Protein AF-A0A317HBV6-F1 (afdb_monomer_lite)

Sequence (333 aa):
MWLPALGVSKSTSQGMARIDGRYKRANIETISKDGQPVAQRAFPLPTRFSINLNKAQIPAAYLGSEYGVWIEDMRNYMEQCIVGLRFDPAPITLDITFGFRQLDPGILAQCGPGDGTWNPLSYLGDLRLDASNAVATVRHATMVFNTDYFQVNPTTPSLINWKNIFFRTAVHECMHAVGVGAVWNGPFRIITAFPFVILLSSTFAYNVIGTGNPTNPHFTAPNALSAWRETMQGQAGATGIPIENYGMSATTIMTQAGGTALAHWRAVPGGGSLTGIRDHQGRDLAAEVMCTWSSSFAPNAWVGKFTIASLRDIGYDVSYMPLEVGLWDYQTV

Radius of gyration: 21.25 Å; chains: 1; bounding box: 48×55×72 Å

Structure (mmCIF, N/CA/C/O backbone):
data_AF-A0A317HBV6-F1
#
_entry.id   AF-A0A317HBV6-F1
#
loop_
_atom_site.group_PDB
_atom_site.id
_atom_site.type_symbol
_atom_site.label_atom_id
_atom_site.label_alt_id
_atom_site.label_comp_id
_atom_site.label_asym_id
_atom_site.label_entity_id
_atom_site.label_seq_id
_atom_site.pdbx_PDB_ins_code
_atom_site.Cartn_x
_atom_site.Cartn_y
_atom_site.Cartn_z
_atom_site.occupancy
_atom_site.B_iso_or_equiv
_atom_site.auth_seq_id
_atom_site.auth_comp_id
_atom_site.auth_asym_id
_atom_site.auth_atom_id
_atom_site.pdbx_PDB_model_num
ATOM 1 N N . MET A 1 1 ? -21.061 8.513 49.817 1.00 43.38 1 MET A N 1
ATOM 2 C CA . MET A 1 1 ? -21.901 8.130 48.664 1.00 43.38 1 MET A CA 1
ATOM 3 C C . MET A 1 1 ? -21.667 9.177 47.581 1.00 43.38 1 MET A C 1
ATOM 5 O O . MET A 1 1 ? -22.117 10.301 47.744 1.00 43.38 1 MET A O 1
ATOM 9 N N . TRP A 1 2 ? -20.834 8.885 46.578 1.00 44.50 2 TRP A N 1
ATOM 10 C CA . TRP A 1 2 ? -20.585 9.807 45.461 1.00 44.50 2 TRP A CA 1
ATOM 11 C C . TRP A 1 2 ? -21.727 9.644 44.456 1.00 44.50 2 TRP A C 1
ATOM 13 O O . TRP A 1 2 ? -21.853 8.587 43.841 1.00 44.50 2 TRP A O 1
ATOM 23 N N . LEU A 1 3 ? -22.587 10.654 44.336 1.00 44.72 3 LEU A N 1
ATOM 24 C CA . LEU A 1 3 ? -23.567 10.720 43.254 1.00 44.72 3 LEU A CA 1
ATOM 25 C C . LEU A 1 3 ? -22.798 10.987 41.949 1.00 44.72 3 LEU A C 1
ATOM 27 O O . LEU A 1 3 ? -22.032 11.954 41.909 1.00 44.72 3 LEU A O 1
ATOM 31 N N . PRO A 1 4 ? -22.945 10.166 40.894 1.00 52.94 4 PRO A N 1
ATOM 32 C CA . PRO A 1 4 ? -22.400 10.517 39.591 1.00 52.94 4 PRO A CA 1
ATOM 33 C C . PRO A 1 4 ? -23.024 11.847 39.160 1.00 52.94 4 PRO A C 1
ATOM 35 O O . PRO A 1 4 ? -24.237 12.031 39.275 1.00 52.94 4 PRO A O 1
ATOM 38 N N . ALA A 1 5 ? -22.190 12.790 38.718 1.00 58.88 5 ALA A N 1
ATOM 39 C CA . ALA A 1 5 ? -22.658 14.067 38.199 1.00 58.88 5 ALA A CA 1
ATOM 40 C C . ALA A 1 5 ? -23.655 13.792 37.063 1.00 58.88 5 ALA A C 1
ATOM 42 O O . ALA A 1 5 ? -23.278 13.239 36.026 1.00 58.88 5 ALA A O 1
ATOM 43 N N . LEU A 1 6 ? -24.929 14.115 37.302 1.00 71.06 6 LEU A N 1
ATOM 44 C CA . LEU A 1 6 ? -26.008 13.961 36.331 1.00 71.06 6 LEU A CA 1
ATOM 45 C C . LEU A 1 6 ? -25.573 14.585 34.998 1.00 71.06 6 LEU A C 1
ATOM 47 O O . LEU A 1 6 ? -25.077 15.710 34.969 1.00 71.06 6 LEU A O 1
ATOM 51 N N . GLY A 1 7 ? -25.725 13.825 33.914 1.00 79.62 7 GLY A N 1
ATOM 52 C CA . GLY A 1 7 ? -25.522 14.314 32.551 1.00 79.62 7 GLY A CA 1
ATOM 53 C C . GLY A 1 7 ? -24.158 14.036 31.917 1.00 79.62 7 GLY A C 1
ATOM 54 O O . GLY A 1 7 ? -24.035 14.272 30.721 1.00 79.62 7 GLY A O 1
ATOM 55 N N . VAL A 1 8 ? -23.148 13.508 32.626 1.00 87.19 8 VAL A N 1
ATOM 56 C CA . VAL A 1 8 ? -21.866 13.134 31.988 1.00 87.19 8 VAL A CA 1
ATOM 57 C C . VAL A 1 8 ? -21.868 11.667 31.555 1.00 87.19 8 VAL A C 1
ATOM 59 O O . VAL A 1 8 ? -22.013 10.772 32.386 1.00 87.19 8 VAL A O 1
ATOM 62 N N . SER A 1 9 ? -21.640 11.408 30.267 1.00 90.75 9 SER A N 1
ATOM 63 C CA . SER A 1 9 ? -21.477 10.060 29.709 1.00 90.75 9 SER A CA 1
ATOM 64 C C . SER A 1 9 ? -20.152 9.917 28.963 1.00 90.75 9 SER A C 1
ATOM 66 O O . SER A 1 9 ? -19.571 10.895 28.492 1.00 90.75 9 SER A O 1
ATOM 68 N N . LYS A 1 10 ? -19.673 8.677 28.838 1.00 92.25 10 LYS A N 1
ATOM 69 C CA . LYS A 1 10 ? -18.508 8.327 28.021 1.00 92.25 10 LYS A CA 1
ATOM 70 C C . LYS A 1 10 ? -18.894 7.258 27.013 1.00 92.25 10 LYS A C 1
ATOM 72 O O . LYS A 1 10 ? -19.569 6.298 27.375 1.00 92.25 10 LYS A O 1
ATOM 77 N N . SER A 1 11 ? -18.432 7.410 25.781 1.00 94.62 11 SER A N 1
ATOM 78 C CA . SER A 1 11 ? -18.514 6.384 24.744 1.00 94.62 11 SER A CA 1
ATOM 79 C C . SER A 1 11 ? -17.148 6.187 24.104 1.00 94.62 11 SER A C 1
ATOM 81 O O . SER A 1 11 ? -16.419 7.160 23.906 1.00 94.62 11 SER A O 1
ATOM 83 N N . THR A 1 12 ? -16.831 4.950 23.735 1.00 94.56 12 THR A N 1
ATOM 84 C CA . THR A 1 12 ? -15.583 4.610 23.048 1.00 94.56 12 THR A CA 1
ATOM 85 C C . THR A 1 12 ? -15.907 3.976 21.704 1.00 94.56 12 THR A C 1
ATOM 87 O O . THR A 1 12 ? -16.704 3.042 21.638 1.00 94.56 12 THR A O 1
ATOM 90 N N . SER A 1 13 ? -15.281 4.472 20.643 1.00 95.25 13 SER A N 1
ATOM 91 C CA . SER A 1 13 ? -15.299 3.867 19.309 1.00 95.25 13 SER A CA 1
ATOM 92 C C . SER A 1 13 ? -13.872 3.641 18.815 1.00 95.25 13 SER A C 1
ATOM 94 O O . SER A 1 13 ? -12.924 4.204 19.359 1.00 95.25 13 SER A O 1
ATOM 96 N N . GLN A 1 14 ? -13.700 2.801 17.798 1.00 95.00 14 GLN A N 1
ATOM 97 C CA . GLN A 1 14 ? -12.438 2.712 17.066 1.00 95.00 14 GLN A CA 1
ATOM 98 C C . GLN A 1 14 ? -12.539 3.522 15.776 1.00 95.00 14 GLN A C 1
ATOM 100 O O . GLN A 1 14 ? -13.611 3.587 15.179 1.00 95.00 14 GLN A O 1
ATOM 105 N N . GLY A 1 15 ? -11.431 4.124 15.360 1.00 94.44 15 GLY A N 1
ATOM 106 C CA . GLY A 1 15 ? -11.334 4.855 14.100 1.00 94.44 15 GLY A CA 1
ATOM 107 C C . GLY A 1 15 ? -9.937 5.422 13.885 1.00 94.44 15 GLY A C 1
ATOM 108 O O . GLY A 1 15 ? -8.989 5.071 14.596 1.00 94.44 15 GLY A O 1
ATOM 109 N N . MET A 1 16 ? -9.812 6.320 12.915 1.00 96.00 16 MET A N 1
ATOM 110 C CA . MET A 1 16 ? -8.573 7.050 12.649 1.00 96.00 16 MET A CA 1
ATOM 111 C C . MET A 1 16 ? -8.537 8.389 13.397 1.00 96.00 16 MET A C 1
ATOM 113 O O . MET A 1 16 ? -9.503 9.148 13.384 1.00 96.00 16 MET A O 1
ATOM 117 N N . ALA A 1 17 ? -7.403 8.716 14.019 1.00 94.25 17 ALA A N 1
ATOM 118 C CA . ALA A 1 17 ? -7.187 10.002 14.684 1.00 94.25 17 ALA A CA 1
ATOM 119 C C . ALA A 1 17 ? -5.782 10.548 14.404 1.00 94.25 17 ALA A C 1
ATOM 121 O O . ALA A 1 17 ? -4.832 9.778 14.255 1.00 94.25 17 ALA A O 1
ATOM 122 N N . ARG A 1 18 ? -5.629 11.880 14.361 1.00 93.75 18 ARG A N 1
ATOM 123 C CA . ARG A 1 18 ? -4.306 12.519 14.284 1.00 93.75 18 ARG A CA 1
ATOM 124 C C . ARG A 1 18 ? -3.641 12.500 15.658 1.00 93.75 18 ARG A C 1
ATOM 126 O O . ARG A 1 18 ? -4.126 13.136 16.589 1.00 93.75 18 ARG A O 1
ATOM 133 N N . ILE A 1 19 ? -2.525 11.789 15.768 1.00 92.38 19 ILE A N 1
ATOM 134 C CA . ILE A 1 19 ? -1.721 11.659 16.985 1.00 92.38 19 ILE A CA 1
ATOM 135 C C . ILE A 1 19 ? -0.266 11.912 16.585 1.00 92.38 19 ILE A C 1
ATOM 137 O O . ILE A 1 19 ? 0.259 11.246 15.692 1.00 92.38 19 ILE A O 1
ATOM 141 N N . ASP A 1 20 ? 0.368 12.903 17.213 1.00 91.44 20 ASP A N 1
ATOM 142 C CA . ASP A 1 20 ? 1.720 13.374 16.869 1.00 91.44 20 ASP A CA 1
ATOM 143 C C . ASP A 1 20 ? 1.857 13.789 15.391 1.00 91.44 20 ASP A C 1
ATOM 145 O O . ASP A 1 20 ? 2.834 13.471 14.716 1.00 91.44 20 ASP A O 1
ATOM 149 N N . GLY A 1 21 ? 0.828 14.456 14.856 1.00 90.31 21 GLY A N 1
ATOM 150 C CA . GLY A 1 21 ? 0.807 14.954 13.477 1.00 90.31 21 GLY A CA 1
ATOM 151 C C . GLY A 1 21 ? 0.480 13.915 12.398 1.00 90.31 21 GLY A C 1
ATOM 152 O O . GLY A 1 21 ? 0.301 14.305 11.251 1.00 90.31 21 GLY A O 1
ATOM 153 N N . ARG A 1 22 ? 0.330 12.626 12.738 1.00 93.12 22 ARG A N 1
ATOM 154 C CA . ARG A 1 22 ? 0.015 11.551 11.776 1.00 93.12 22 ARG A CA 1
ATOM 155 C C . ARG A 1 22 ? -1.287 10.838 12.106 1.00 93.12 22 ARG A C 1
ATOM 157 O O . ARG A 1 22 ? -1.655 10.722 13.272 1.00 93.12 22 ARG A O 1
ATOM 164 N N . TYR A 1 23 ? -1.974 10.327 11.087 1.00 94.88 23 TYR A N 1
ATOM 165 C CA . TYR A 1 23 ? -3.144 9.474 11.291 1.00 94.88 23 TYR A CA 1
ATOM 166 C C . TYR A 1 23 ? -2.727 8.108 11.831 1.00 94.88 23 TYR A C 1
ATOM 168 O O . TYR A 1 23 ? -1.947 7.391 11.201 1.00 94.88 23 TYR A O 1
ATOM 176 N N . LYS A 1 24 ? -3.279 7.741 12.987 1.00 95.94 24 LYS A N 1
ATOM 177 C CA . LYS A 1 24 ? -3.090 6.445 13.638 1.00 95.94 24 LYS A CA 1
ATOM 178 C C . LYS A 1 24 ? -4.448 5.820 13.939 1.00 95.94 24 LYS A C 1
ATOM 180 O O . LYS A 1 24 ? -5.407 6.532 14.244 1.00 95.94 24 LYS A O 1
ATOM 185 N N . ARG A 1 25 ? -4.521 4.490 13.876 1.00 96.38 25 ARG A N 1
ATOM 186 C CA . ARG A 1 25 ? -5.657 3.735 14.412 1.00 96.38 25 ARG A CA 1
ATOM 187 C C . ARG A 1 25 ? -5.744 4.017 15.904 1.00 96.38 25 ARG A C 1
ATOM 189 O O . ARG A 1 25 ? -4.722 3.972 16.588 1.00 96.38 25 ARG A O 1
ATOM 196 N N . ALA A 1 26 ? -6.933 4.306 16.412 1.00 96.62 26 ALA A N 1
ATOM 197 C CA . ALA A 1 26 ? -7.103 4.716 17.796 1.00 96.62 26 ALA A CA 1
ATOM 198 C C . ALA A 1 26 ? -8.438 4.267 18.395 1.00 96.62 26 ALA A C 1
ATOM 200 O O . ALA A 1 26 ? -9.443 4.142 17.697 1.00 96.62 26 ALA A O 1
ATOM 201 N N . ASN A 1 27 ? -8.444 4.085 19.717 1.00 96.62 27 ASN A N 1
ATOM 202 C CA . ASN A 1 27 ? -9.664 4.173 20.510 1.00 96.62 27 ASN A CA 1
ATOM 203 C C . ASN A 1 27 ? -9.972 5.658 20.733 1.00 96.62 27 ASN A C 1
ATOM 205 O O . ASN A 1 27 ? -9.151 6.381 21.301 1.00 96.62 27 ASN A O 1
ATOM 209 N N . ILE A 1 28 ? -11.142 6.102 20.284 1.00 95.56 28 ILE A N 1
ATOM 210 C CA . ILE A 1 28 ? -11.640 7.469 20.413 1.00 95.56 28 ILE A CA 1
ATOM 211 C C . ILE A 1 28 ? -12.652 7.487 21.556 1.00 95.56 28 ILE A C 1
ATOM 213 O O . ILE A 1 28 ? -13.767 6.979 21.437 1.00 95.56 28 ILE A O 1
ATOM 217 N N . GLU A 1 29 ? -12.259 8.074 22.681 1.00 96.19 29 GLU A N 1
ATOM 218 C CA . GLU A 1 29 ? -13.151 8.333 23.804 1.00 96.19 29 GLU A CA 1
ATOM 219 C C . GLU A 1 29 ? -13.831 9.685 23.610 1.00 96.19 29 GLU A C 1
ATOM 221 O O . GLU A 1 29 ? -13.169 10.724 23.596 1.00 96.19 29 GLU A O 1
ATOM 226 N N . THR A 1 30 ? -15.157 9.678 23.503 1.00 95.00 30 THR A N 1
ATOM 227 C CA . THR A 1 30 ? -15.977 10.891 23.517 1.00 95.00 30 THR A CA 1
ATOM 228 C C . THR A 1 30 ? -16.614 11.043 24.891 1.00 95.00 30 THR A C 1
ATOM 230 O O . THR A 1 30 ? -17.325 10.157 25.367 1.00 95.00 30 THR A O 1
ATOM 233 N N . ILE A 1 31 ? -16.335 12.171 25.540 1.00 93.69 31 ILE A N 1
ATOM 234 C CA . ILE A 1 31 ? -16.981 12.580 26.784 1.00 93.69 31 ILE A CA 1
ATOM 235 C C . ILE A 1 31 ? -18.098 13.535 26.400 1.00 93.69 31 ILE A C 1
ATOM 237 O O . ILE A 1 31 ? -17.835 14.572 25.788 1.00 93.69 31 ILE A O 1
ATOM 241 N N . SER A 1 32 ? -19.321 13.201 26.792 1.00 94.62 32 SER A N 1
ATOM 242 C CA . SER A 1 32 ? -20.493 14.029 26.541 1.00 94.62 32 SER A CA 1
ATOM 243 C C . SER A 1 32 ? -21.060 14.576 27.841 1.00 94.62 32 SER A C 1
ATOM 245 O O . SER A 1 32 ? -21.022 13.904 28.872 1.00 94.62 32 SER A O 1
ATOM 247 N N . LYS A 1 33 ? -21.600 15.791 27.783 1.00 93.81 33 LYS A N 1
ATOM 248 C CA . LYS A 1 33 ? -22.405 16.397 28.839 1.00 93.81 33 LYS A CA 1
ATOM 249 C C . LYS A 1 33 ? -23.773 16.737 28.258 1.00 93.81 33 LYS A C 1
ATOM 251 O O . LYS A 1 33 ? -23.845 17.387 27.221 1.00 93.81 33 LYS A O 1
ATOM 256 N N . ASP A 1 34 ? -24.836 16.254 28.891 1.00 92.00 34 ASP A N 1
ATOM 257 C CA . ASP A 1 34 ? -26.224 16.458 28.458 1.00 92.00 34 ASP A CA 1
ATOM 258 C C . ASP A 1 34 ? -26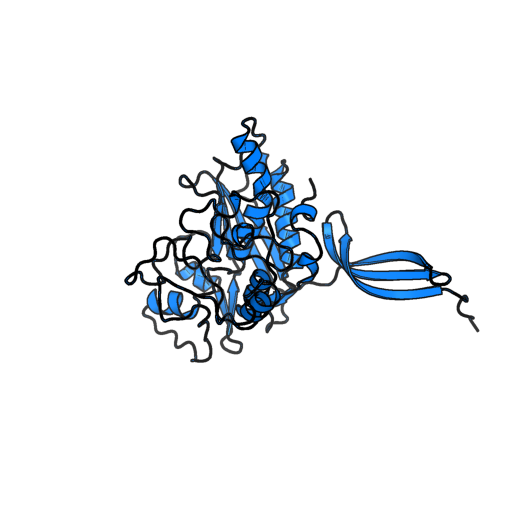.449 16.014 26.994 1.00 92.00 34 ASP A C 1
ATOM 260 O O . ASP A 1 34 ? -27.139 16.659 26.208 1.00 92.00 34 ASP A O 1
ATOM 264 N N . GLY A 1 35 ? -25.800 14.907 26.607 1.00 87.50 35 GLY A N 1
ATOM 265 C CA . GLY A 1 35 ? -25.854 14.337 25.256 1.00 87.50 35 GLY A CA 1
ATOM 266 C C . GLY A 1 35 ? -24.955 15.019 24.217 1.00 87.50 35 GLY A C 1
ATOM 267 O O . GLY A 1 35 ? -24.819 14.494 23.116 1.00 87.50 35 GLY A O 1
ATOM 268 N N . GLN A 1 36 ? -24.301 16.136 24.552 1.00 89.12 36 GLN A N 1
ATOM 269 C CA . GLN A 1 36 ? -23.415 16.865 23.640 1.00 89.12 36 GLN A CA 1
ATOM 270 C C . GLN A 1 36 ? -21.942 16.525 23.889 1.00 89.12 36 GLN A C 1
ATOM 272 O O . GLN A 1 36 ? -21.522 16.522 25.049 1.00 89.12 36 GLN A O 1
ATOM 277 N N . PRO A 1 37 ? -21.132 16.261 22.847 1.00 88.50 37 PRO A N 1
ATOM 278 C CA . PRO A 1 37 ? -19.709 15.987 23.012 1.00 88.50 37 PRO A CA 1
ATOM 279 C C . PRO A 1 37 ? -18.984 17.238 23.529 1.00 88.50 37 PRO A C 1
ATOM 281 O O . PRO A 1 37 ? -19.031 18.296 22.909 1.00 88.50 37 PRO A O 1
ATOM 284 N N . VAL A 1 38 ? -18.303 17.114 24.670 1.00 93.88 38 VAL A N 1
ATOM 285 C CA . VAL A 1 38 ? -17.555 18.212 25.314 1.00 93.88 38 VAL A CA 1
ATOM 286 C C . VAL A 1 38 ? -16.044 17.997 25.312 1.00 93.88 38 VAL A C 1
ATOM 288 O O . VAL A 1 38 ? -15.290 18.952 25.473 1.00 93.88 38 VAL A O 1
ATOM 291 N N . ALA A 1 39 ? -15.582 16.759 25.134 1.00 92.19 39 ALA A N 1
ATOM 292 C CA . ALA A 1 39 ? -14.168 16.454 24.955 1.00 92.19 39 ALA A CA 1
ATOM 293 C C . ALA A 1 39 ? -13.986 15.150 24.174 1.00 92.19 39 ALA A C 1
ATOM 295 O O . ALA A 1 39 ? -14.797 14.230 24.290 1.00 92.19 39 ALA A O 1
ATOM 296 N N . GLN A 1 40 ? -12.882 15.054 23.436 1.00 92.50 40 GLN A N 1
ATOM 297 C CA . GLN A 1 40 ? -12.441 13.822 22.791 1.00 92.50 40 GLN A CA 1
ATOM 298 C C . GLN A 1 40 ? -10.983 13.530 23.126 1.00 92.50 40 GLN A C 1
ATOM 300 O O . GLN A 1 40 ? -10.162 14.441 23.242 1.00 92.50 40 GLN A O 1
ATOM 305 N N . ARG A 1 41 ? -10.667 12.248 23.307 1.00 94.56 41 ARG A N 1
ATOM 306 C CA . ARG A 1 41 ? -9.303 11.749 23.500 1.00 94.56 41 ARG A CA 1
ATOM 307 C C . ARG A 1 41 ? -9.089 10.561 22.582 1.00 94.56 41 ARG A C 1
ATOM 309 O O . ARG A 1 41 ? -9.980 9.729 22.446 1.00 94.56 41 ARG A O 1
ATOM 316 N N . ALA A 1 42 ? -7.915 10.485 21.971 1.00 95.62 42 ALA A N 1
ATOM 317 C CA . ALA A 1 42 ? -7.545 9.382 21.102 1.00 95.62 42 ALA A CA 1
ATOM 318 C C . ALA A 1 42 ? -6.323 8.664 21.674 1.00 95.62 42 ALA A C 1
ATOM 320 O O . ALA A 1 42 ? -5.322 9.298 22.005 1.00 95.62 42 ALA A O 1
ATOM 321 N N . PHE A 1 43 ? -6.415 7.342 21.773 1.00 95.19 43 PHE A N 1
ATOM 322 C CA . PHE A 1 43 ? -5.332 6.481 22.238 1.00 95.19 43 PHE A CA 1
ATOM 323 C C . PHE A 1 43 ? -4.940 5.533 21.109 1.00 95.19 43 PHE A C 1
ATOM 325 O O . PHE A 1 43 ? -5.827 4.826 20.623 1.00 95.19 43 PHE A O 1
ATOM 332 N N . PRO A 1 44 ? -3.661 5.489 20.685 1.00 95.19 44 PRO A N 1
ATOM 333 C CA . PRO A 1 44 ? -3.239 4.605 19.608 1.00 95.19 44 PRO A CA 1
ATOM 334 C C . PRO A 1 44 ? -3.616 3.150 19.892 1.00 95.19 44 PRO A C 1
ATOM 336 O O . PRO A 1 44 ? -3.401 2.641 20.994 1.00 95.19 44 PRO A O 1
ATOM 339 N N . LEU A 1 45 ? -4.167 2.475 18.886 1.00 95.19 45 LEU A N 1
ATOM 340 C CA . LEU A 1 45 ? -4.359 1.034 18.924 1.00 95.19 45 LEU A CA 1
ATOM 341 C C . LEU A 1 45 ? -3.001 0.346 18.748 1.00 95.19 45 LEU A C 1
ATOM 343 O O . LEU A 1 45 ? -2.195 0.786 17.924 1.00 95.19 45 LEU A O 1
ATOM 347 N N . PRO A 1 46 ? -2.733 -0.739 19.492 1.00 91.94 46 PRO A N 1
ATOM 348 C CA . PRO A 1 46 ? -1.476 -1.450 19.359 1.00 91.94 46 PRO A CA 1
ATOM 349 C C . PRO A 1 46 ? -1.334 -2.064 17.960 1.00 91.94 46 PRO A C 1
ATOM 351 O O . PRO A 1 46 ? -2.303 -2.480 17.312 1.00 91.94 46 PRO A O 1
ATOM 354 N N . THR A 1 47 ? -0.086 -2.149 17.517 1.00 92.94 47 THR A N 1
ATOM 355 C CA . THR A 1 47 ? 0.336 -2.965 16.383 1.00 92.94 47 THR A CA 1
ATOM 356 C C . THR A 1 47 ? 1.511 -3.830 16.820 1.00 92.94 47 THR A C 1
ATOM 358 O O . THR A 1 47 ? 2.298 -3.447 17.686 1.00 92.94 47 THR A O 1
ATOM 361 N N . ARG A 1 48 ? 1.587 -5.029 16.256 1.00 94.00 48 ARG A N 1
ATOM 362 C CA . ARG A 1 48 ? 2.704 -5.967 16.393 1.00 94.00 48 ARG A CA 1
ATOM 363 C C . ARG A 1 48 ? 3.582 -5.965 15.146 1.00 94.00 48 ARG A C 1
ATOM 365 O O . ARG A 1 48 ? 4.568 -6.688 15.116 1.00 94.00 48 ARG A O 1
ATOM 372 N N . PHE A 1 49 ? 3.209 -5.204 14.123 1.00 94.38 49 PHE A N 1
ATOM 373 C CA . PHE A 1 49 ? 3.993 -5.011 12.917 1.00 94.38 49 PHE A CA 1
ATOM 374 C C . PHE A 1 49 ? 4.676 -3.648 12.968 1.00 94.38 49 PHE A C 1
ATOM 376 O O . PHE A 1 49 ? 4.037 -2.644 13.284 1.00 94.38 49 PHE A O 1
ATOM 383 N N . SER A 1 50 ? 5.957 -3.622 12.634 1.00 95.88 50 SER A N 1
ATOM 384 C CA . SER A 1 50 ? 6.723 -2.395 12.463 1.00 95.88 50 SER A CA 1
ATOM 385 C C . SER A 1 50 ? 7.599 -2.475 11.223 1.00 95.88 50 SER A C 1
ATOM 387 O O . SER A 1 50 ? 7.949 -3.556 10.743 1.00 95.88 50 SER A O 1
ATOM 389 N N . ILE A 1 51 ? 7.971 -1.311 10.707 1.00 95.75 51 ILE A N 1
ATOM 390 C CA . ILE A 1 51 ? 8.948 -1.181 9.634 1.00 95.75 51 ILE A CA 1
ATOM 391 C C . ILE A 1 51 ? 10.155 -0.429 10.181 1.00 95.75 51 ILE A C 1
ATOM 393 O O . ILE A 1 51 ? 10.062 0.706 10.659 1.00 95.75 51 ILE A O 1
ATOM 397 N N . ASN A 1 52 ? 11.316 -1.055 10.055 1.00 95.69 52 ASN A N 1
ATOM 398 C CA . ASN A 1 52 ? 12.588 -0.405 10.286 1.00 95.69 52 ASN A CA 1
ATOM 399 C C . ASN A 1 52 ? 13.156 0.069 8.945 1.00 95.69 52 ASN A C 1
ATOM 401 O O . ASN A 1 52 ? 13.409 -0.721 8.039 1.00 95.69 52 ASN A O 1
ATOM 405 N N . LEU A 1 53 ? 13.341 1.380 8.809 1.00 93.62 53 LEU A N 1
ATOM 406 C CA . LEU A 1 53 ? 13.880 1.983 7.595 1.00 93.62 53 LEU A CA 1
ATOM 407 C C . LEU A 1 53 ? 15.394 2.138 7.739 1.00 93.62 53 LEU A C 1
ATOM 409 O O . LEU A 1 53 ? 15.866 3.031 8.446 1.00 93.62 53 LEU A O 1
ATOM 413 N N . ASN A 1 54 ? 16.161 1.321 7.021 1.00 92.75 54 ASN A N 1
ATOM 414 C CA . ASN A 1 54 ? 17.587 1.556 6.853 1.00 92.75 54 ASN A CA 1
ATOM 415 C C . ASN A 1 54 ? 17.799 2.650 5.798 1.00 92.75 54 ASN A C 1
ATOM 417 O O . ASN A 1 54 ? 17.706 2.421 4.592 1.00 92.75 54 ASN A O 1
ATOM 421 N N . LYS A 1 55 ? 18.104 3.854 6.286 1.00 89.31 55 LYS A N 1
ATOM 422 C CA . LYS A 1 55 ? 18.278 5.068 5.477 1.00 89.31 55 LYS A CA 1
ATOM 423 C C . LYS A 1 55 ? 19.724 5.333 5.059 1.00 89.31 55 LYS A C 1
ATOM 425 O O . LYS A 1 55 ? 20.006 6.409 4.541 1.00 89.31 55 LYS A O 1
ATOM 430 N N . ALA A 1 56 ? 20.645 4.392 5.282 1.00 87.50 56 ALA A N 1
ATOM 431 C CA . ALA A 1 56 ? 22.070 4.595 5.012 1.00 87.50 56 ALA A CA 1
ATOM 432 C C . ALA A 1 56 ? 22.372 4.936 3.540 1.00 87.50 56 ALA A C 1
ATOM 434 O O . ALA A 1 56 ? 23.376 5.582 3.257 1.00 87.50 56 ALA A O 1
ATOM 435 N N . GLN A 1 57 ? 21.502 4.526 2.611 1.00 85.19 57 GLN A N 1
ATOM 436 C CA . GLN A 1 57 ? 21.642 4.790 1.176 1.00 85.19 57 GLN A CA 1
ATOM 437 C C . GLN A 1 57 ? 20.825 6.002 0.692 1.00 85.19 57 GLN A C 1
ATOM 439 O O . GLN A 1 57 ? 20.778 6.268 -0.509 1.00 85.19 57 GLN A O 1
ATOM 444 N N . ILE A 1 58 ? 20.178 6.752 1.593 1.00 90.19 58 ILE A N 1
ATOM 445 C CA . ILE A 1 58 ? 19.439 7.967 1.237 1.00 90.19 58 ILE A CA 1
ATOM 446 C C . ILE A 1 58 ? 20.392 9.168 1.311 1.00 90.19 58 ILE A C 1
ATOM 448 O O . ILE A 1 58 ? 20.908 9.463 2.393 1.00 90.19 58 ILE A O 1
ATOM 452 N N . PRO A 1 59 ? 20.611 9.915 0.212 1.00 92.94 59 PRO A N 1
ATOM 453 C CA . PRO A 1 59 ? 21.442 11.110 0.268 1.00 92.94 59 PRO A CA 1
ATOM 454 C C . PRO A 1 59 ? 20.846 12.164 1.214 1.00 92.94 59 PRO A C 1
ATOM 456 O O . PRO A 1 59 ? 19.630 12.358 1.260 1.00 92.94 59 PRO A O 1
ATOM 459 N N . ALA A 1 60 ? 21.701 12.906 1.926 1.00 93.75 60 ALA A N 1
ATOM 460 C CA . ALA A 1 60 ? 21.272 13.885 2.933 1.00 93.75 60 ALA A CA 1
ATOM 461 C C . ALA A 1 60 ? 20.288 14.943 2.391 1.00 93.75 60 ALA A C 1
ATOM 463 O O . ALA A 1 60 ? 19.368 15.346 3.099 1.00 93.75 60 ALA A O 1
ATOM 464 N N . ALA A 1 61 ? 20.434 15.342 1.122 1.00 94.19 61 ALA A N 1
ATOM 465 C CA . ALA A 1 61 ? 19.521 16.275 0.460 1.00 94.19 61 ALA A CA 1
ATOM 466 C C . ALA A 1 61 ? 18.072 15.754 0.394 1.00 94.19 61 ALA A C 1
ATOM 468 O O . ALA A 1 61 ? 17.139 16.535 0.543 1.00 94.19 61 ALA A O 1
ATOM 469 N N . TYR A 1 62 ? 17.880 14.442 0.223 1.00 94.62 62 TYR A N 1
ATOM 470 C CA . TYR A 1 62 ? 16.553 13.823 0.235 1.00 94.62 62 TYR A CA 1
ATOM 471 C C . TYR A 1 62 ? 15.992 13.730 1.654 1.00 94.62 62 TYR A C 1
ATOM 473 O O . TYR A 1 62 ? 14.828 14.064 1.869 1.00 94.62 62 TYR A O 1
ATOM 481 N N . LEU A 1 63 ? 16.821 13.342 2.633 1.00 92.81 63 LEU A N 1
ATOM 482 C CA . LEU A 1 63 ? 16.415 13.283 4.044 1.00 92.81 63 LEU A CA 1
ATOM 483 C C . LEU A 1 63 ? 15.971 14.646 4.589 1.00 92.81 63 LEU A C 1
ATOM 485 O O . LEU A 1 63 ? 15.045 14.699 5.391 1.00 92.81 63 LEU A O 1
ATOM 489 N N . GLY A 1 64 ? 16.617 15.729 4.148 1.00 93.12 64 GLY A N 1
ATOM 490 C CA . GLY A 1 64 ? 16.272 17.104 4.516 1.00 93.12 64 GLY A CA 1
ATOM 491 C C . GLY A 1 64 ? 15.142 17.736 3.692 1.00 93.12 64 GLY A C 1
ATOM 492 O O . GLY A 1 64 ? 14.879 18.923 3.864 1.00 93.12 64 GLY A O 1
ATOM 493 N N . SER A 1 65 ? 14.504 16.984 2.792 1.00 94.25 65 SER A N 1
ATOM 494 C CA . SER A 1 65 ? 13.407 17.451 1.928 1.00 94.25 65 SER A CA 1
ATOM 495 C C . SER A 1 65 ? 12.072 16.793 2.295 1.00 94.25 65 SER A C 1
ATOM 497 O O . SER A 1 65 ? 12.017 15.929 3.173 1.00 94.25 65 SER A O 1
ATOM 499 N N . GLU A 1 66 ? 10.995 17.138 1.581 1.00 93.12 66 GLU A N 1
ATOM 500 C CA . GLU A 1 66 ? 9.692 16.481 1.757 1.00 93.12 66 GLU A CA 1
ATOM 501 C C . GLU A 1 66 ? 9.732 14.959 1.534 1.00 93.12 66 GLU A C 1
ATOM 503 O O . GLU A 1 66 ? 8.980 14.237 2.183 1.00 93.12 66 GLU A O 1
ATOM 508 N N . TYR A 1 67 ? 10.659 14.439 0.718 1.00 94.19 67 TYR A N 1
ATOM 509 C CA . TYR A 1 67 ? 10.814 12.995 0.524 1.00 94.19 67 TYR A CA 1
ATOM 510 C C . TYR A 1 67 ? 11.114 12.272 1.841 1.00 94.19 67 TYR A C 1
ATOM 512 O O . TYR A 1 67 ? 10.547 11.214 2.103 1.00 94.19 67 TYR A O 1
ATOM 520 N N . GLY A 1 68 ? 11.954 12.855 2.705 1.00 93.19 68 GLY A N 1
ATOM 521 C CA . GLY A 1 68 ? 12.256 12.296 4.023 1.00 93.19 68 GLY A CA 1
ATOM 522 C C . GLY A 1 68 ? 11.016 12.177 4.913 1.00 93.19 68 GLY A C 1
ATOM 523 O O . GLY A 1 68 ? 10.883 11.197 5.648 1.00 93.19 68 GLY A O 1
ATOM 524 N N . VAL A 1 69 ? 10.090 13.134 4.804 1.00 94.25 69 VAL A N 1
ATOM 525 C CA . VAL A 1 69 ? 8.813 13.139 5.529 1.00 94.25 69 VAL A CA 1
ATOM 526 C C . VAL A 1 69 ? 7.833 12.140 4.916 1.00 94.25 69 VAL A C 1
ATOM 528 O O . VAL A 1 69 ? 7.263 11.323 5.632 1.00 94.25 69 VAL A O 1
ATOM 531 N N . TRP A 1 70 ? 7.689 12.123 3.593 1.00 94.44 70 TRP A N 1
ATOM 532 C CA . TRP A 1 70 ? 6.775 11.215 2.900 1.00 94.44 70 TRP A CA 1
ATOM 533 C C . TRP A 1 70 ? 7.163 9.738 3.043 1.00 94.44 70 TRP A C 1
ATOM 535 O O . TRP A 1 70 ? 6.286 8.879 3.075 1.00 94.44 70 TRP A O 1
ATOM 545 N N . ILE A 1 71 ? 8.453 9.423 3.191 1.00 94.56 71 ILE A N 1
ATOM 546 C CA . ILE A 1 71 ? 8.917 8.067 3.534 1.00 94.56 71 ILE A CA 1
ATOM 547 C C . ILE A 1 71 ? 8.412 7.652 4.923 1.00 94.56 71 ILE A C 1
ATOM 549 O O . ILE A 1 71 ? 7.989 6.513 5.125 1.00 94.56 71 ILE A O 1
ATOM 553 N N . GLU A 1 72 ? 8.430 8.575 5.883 1.00 94.81 72 GLU A N 1
ATOM 554 C CA . GLU A 1 72 ? 7.897 8.343 7.227 1.00 94.81 72 GLU A CA 1
ATOM 555 C C . GLU A 1 72 ? 6.373 8.225 7.239 1.00 94.81 7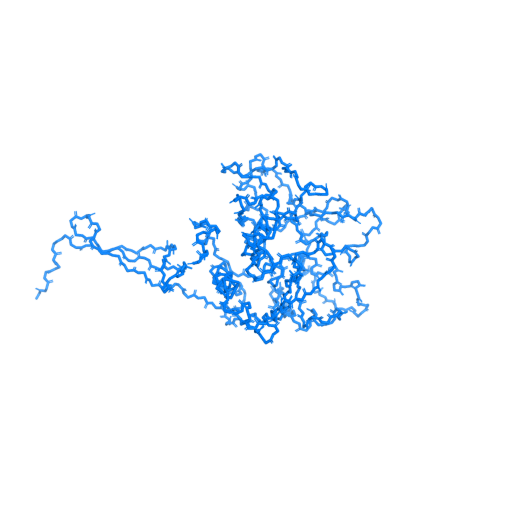2 GLU A C 1
ATOM 557 O O . GLU A 1 72 ? 5.813 7.405 7.968 1.00 94.81 72 GLU A O 1
ATOM 562 N N . ASP A 1 73 ? 5.696 9.007 6.404 1.00 95.38 73 ASP A N 1
ATOM 563 C CA . ASP A 1 73 ? 4.247 8.939 6.252 1.00 95.38 73 ASP A CA 1
ATOM 564 C C . ASP A 1 73 ? 3.825 7.623 5.581 1.00 95.38 73 ASP A C 1
ATOM 566 O O . ASP A 1 73 ? 2.845 7.007 6.003 1.00 95.38 73 ASP A O 1
ATOM 570 N N . MET A 1 74 ? 4.600 7.141 4.600 1.00 95.19 74 MET A N 1
ATOM 571 C CA . MET A 1 74 ? 4.410 5.831 3.973 1.00 95.19 74 MET A CA 1
ATOM 572 C C . MET A 1 74 ? 4.572 4.720 5.009 1.00 95.19 74 MET A C 1
ATOM 574 O O . MET A 1 74 ? 3.707 3.848 5.116 1.00 95.19 74 MET A O 1
ATOM 578 N N . ARG A 1 75 ? 5.637 4.784 5.820 1.00 95.81 75 ARG A N 1
ATOM 579 C CA . ARG A 1 75 ? 5.853 3.844 6.923 1.00 95.81 75 ARG A CA 1
ATOM 580 C C . ARG A 1 75 ? 4.641 3.814 7.846 1.00 95.81 75 ARG A C 1
ATOM 582 O O . ARG A 1 75 ? 4.086 2.748 8.099 1.00 95.81 75 ARG A O 1
ATOM 589 N N . ASN A 1 76 ? 4.214 4.989 8.310 1.00 95.81 76 ASN A N 1
ATOM 590 C CA . ASN A 1 76 ? 3.067 5.117 9.196 1.00 95.81 76 ASN A CA 1
ATOM 591 C C . ASN A 1 76 ? 1.807 4.516 8.560 1.00 95.81 76 ASN A C 1
ATOM 593 O O . ASN A 1 76 ? 1.123 3.738 9.217 1.00 95.81 76 ASN A O 1
ATOM 597 N N . TYR A 1 77 ? 1.520 4.831 7.292 1.00 96.19 77 TYR A N 1
ATOM 598 C CA . TYR A 1 77 ? 0.379 4.279 6.559 1.00 96.19 77 TYR A CA 1
ATOM 599 C C . TYR A 1 77 ? 0.386 2.744 6.564 1.00 96.19 77 TYR A C 1
ATOM 601 O O . TYR A 1 77 ? -0.614 2.116 6.922 1.00 96.19 77 TYR A O 1
ATOM 609 N N . MET A 1 78 ? 1.529 2.134 6.246 1.00 95.69 78 MET A N 1
ATOM 610 C CA . MET A 1 78 ? 1.675 0.678 6.199 1.00 95.69 78 MET A CA 1
ATOM 611 C C . MET A 1 78 ? 1.540 0.024 7.579 1.00 95.69 78 MET A C 1
ATOM 613 O O . MET A 1 78 ? 0.843 -0.981 7.710 1.00 95.69 78 MET A O 1
ATOM 617 N N . GLU A 1 79 ? 2.104 0.629 8.627 1.00 95.75 79 GLU A N 1
ATOM 618 C CA . GLU A 1 79 ? 1.934 0.180 10.019 1.00 95.75 79 GLU A CA 1
ATOM 619 C C . GLU A 1 79 ? 0.496 0.348 10.541 1.00 95.75 79 GLU A C 1
ATOM 621 O O . GLU A 1 79 ? 0.091 -0.320 11.497 1.00 95.75 79 GLU A O 1
ATOM 626 N N . GLN A 1 80 ? -0.308 1.218 9.916 1.00 96.06 80 GLN A N 1
ATOM 627 C CA . GLN A 1 80 ? -1.741 1.284 10.197 1.00 96.06 80 GLN A CA 1
ATOM 628 C C . GLN A 1 80 ? -2.530 0.215 9.432 1.00 96.06 80 GLN A C 1
ATOM 630 O O . GLN A 1 80 ? -3.547 -0.252 9.947 1.00 96.06 80 GLN A O 1
ATOM 635 N N . CYS A 1 81 ? -2.076 -0.189 8.243 1.00 96.25 81 CYS A N 1
ATOM 636 C CA . CYS A 1 81 ? -2.719 -1.229 7.436 1.00 96.25 81 CYS A CA 1
ATOM 637 C C . CYS A 1 81 ? -2.456 -2.639 7.975 1.00 96.25 81 CYS A C 1
ATOM 639 O O . CYS A 1 81 ? -3.356 -3.477 7.948 1.00 96.25 81 CYS A O 1
ATOM 641 N N . ILE A 1 82 ? -1.251 -2.908 8.482 1.00 95.19 82 ILE A N 1
ATOM 642 C CA . ILE A 1 82 ? -0.848 -4.220 9.000 1.00 95.19 82 ILE A CA 1
ATOM 643 C C . ILE A 1 82 ? -0.805 -4.176 10.527 1.00 95.19 82 ILE A C 1
ATOM 645 O O . ILE A 1 82 ? -0.109 -3.363 11.128 1.00 95.19 82 ILE A O 1
ATOM 649 N N . VAL A 1 83 ? -1.546 -5.079 11.168 1.00 94.38 83 VAL A N 1
ATOM 650 C CA . VAL A 1 83 ? -1.616 -5.192 12.634 1.00 94.38 83 VAL A CA 1
ATOM 651 C C . VAL A 1 83 ? -0.559 -6.159 13.166 1.00 94.38 83 VAL A C 1
ATOM 653 O O . VAL A 1 83 ? -0.106 -6.029 14.300 1.00 94.38 83 VAL A O 1
ATOM 656 N N . GLY A 1 84 ? -0.172 -7.153 12.372 1.00 90.81 84 GLY A N 1
ATOM 657 C CA . GLY A 1 84 ? 0.755 -8.204 12.772 1.00 90.81 84 GLY A CA 1
ATOM 658 C C . GLY A 1 84 ? 0.654 -9.404 11.845 1.00 90.81 84 GLY A C 1
ATOM 659 O O . GLY A 1 84 ? 0.152 -9.304 10.727 1.00 90.81 84 GLY A O 1
ATOM 660 N N . LEU A 1 85 ? 1.096 -10.559 12.331 1.00 85.69 85 LEU A N 1
ATOM 661 C CA . LEU A 1 85 ? 0.883 -11.834 11.652 1.00 85.69 85 LEU A CA 1
ATOM 662 C C . LEU A 1 85 ? -0.398 -12.494 12.142 1.00 85.69 85 LEU A C 1
ATOM 664 O O . LEU A 1 85 ? -0.714 -12.444 13.334 1.00 85.69 85 LEU A O 1
ATOM 668 N N . ARG A 1 86 ? -1.122 -13.135 11.223 1.00 80.31 86 ARG A N 1
ATOM 669 C CA . ARG A 1 86 ? -2.418 -13.756 11.516 1.00 80.31 86 ARG A CA 1
ATOM 670 C C . ARG A 1 86 ? -2.305 -14.967 12.441 1.00 80.31 86 ARG A C 1
ATOM 672 O O . ARG A 1 86 ? -3.190 -15.181 13.263 1.00 80.31 86 ARG A O 1
ATOM 679 N N . PHE A 1 87 ? -1.234 -15.743 12.298 1.00 76.12 87 PHE A N 1
ATOM 680 C CA . PHE A 1 87 ? -1.049 -17.018 13.002 1.00 76.12 87 PHE A CA 1
ATOM 681 C C . PHE A 1 87 ? 0.153 -17.027 13.956 1.00 76.12 87 PHE A C 1
ATOM 683 O O . PHE A 1 87 ? 0.384 -18.019 14.636 1.00 76.12 87 PHE A O 1
ATOM 690 N N . ASP A 1 88 ? 0.890 -15.918 14.044 1.00 76.62 88 ASP A N 1
ATOM 691 C CA . ASP A 1 88 ? 1.991 -15.744 14.991 1.00 76.62 88 ASP A CA 1
ATOM 692 C C . ASP A 1 88 ? 1.715 -14.484 15.830 1.00 76.62 88 ASP A C 1
ATOM 694 O O . ASP A 1 88 ? 1.624 -13.389 15.265 1.00 76.62 88 ASP A O 1
ATOM 698 N N . PRO A 1 89 ? 1.529 -14.599 17.159 1.00 83.75 89 PRO A N 1
ATOM 699 C CA . PRO A 1 89 ? 1.308 -13.461 18.042 1.00 83.75 89 PRO A CA 1
ATOM 700 C C . PRO A 1 89 ? 2.589 -12.656 18.319 1.00 83.75 89 PRO A C 1
ATOM 702 O O . PRO A 1 89 ? 2.498 -11.583 18.914 1.00 83.75 89 PRO A O 1
ATOM 705 N N . ALA A 1 90 ? 3.768 -13.113 17.893 1.00 85.50 90 ALA A N 1
ATOM 706 C CA . ALA A 1 90 ? 5.008 -12.373 18.080 1.00 85.50 90 ALA A CA 1
ATOM 707 C C . ALA A 1 90 ? 5.002 -11.038 17.307 1.00 85.50 90 ALA A C 1
ATOM 709 O O . ALA A 1 90 ? 4.360 -10.921 16.255 1.00 85.50 90 ALA A O 1
ATOM 710 N N . PRO A 1 91 ? 5.713 -10.015 17.809 1.00 90.00 91 PRO A N 1
ATOM 711 C CA . PRO A 1 91 ? 6.054 -8.852 17.009 1.00 90.00 91 PRO A CA 1
ATOM 712 C C . PRO A 1 91 ? 6.875 -9.244 15.776 1.00 90.00 91 PRO A C 1
ATOM 714 O O . PRO A 1 91 ? 7.728 -10.133 15.837 1.00 90.00 91 PRO A O 1
ATOM 717 N N . ILE A 1 92 ? 6.637 -8.554 14.667 1.00 87.12 92 ILE A N 1
ATOM 718 C CA . ILE A 1 92 ? 7.416 -8.665 13.439 1.00 87.12 92 ILE A CA 1
ATOM 719 C C . ILE A 1 92 ? 7.890 -7.277 13.018 1.00 87.12 92 ILE A C 1
ATOM 721 O O . ILE A 1 92 ? 7.117 -6.321 13.000 1.00 87.12 92 ILE A O 1
ATOM 725 N N . THR A 1 93 ? 9.161 -7.210 12.639 1.00 91.62 93 THR A N 1
ATOM 726 C CA . THR A 1 93 ? 9.762 -6.041 12.008 1.00 91.62 93 THR A CA 1
ATOM 727 C C . THR A 1 93 ? 10.107 -6.405 10.571 1.00 91.62 93 THR A C 1
ATOM 729 O O . THR A 1 93 ? 10.713 -7.453 10.340 1.00 91.62 93 THR A O 1
ATOM 732 N N . LEU A 1 94 ? 9.711 -5.555 9.628 1.00 90.75 94 LEU A N 1
ATOM 733 C CA . LEU A 1 94 ? 10.220 -5.558 8.260 1.00 90.75 94 LEU A CA 1
ATOM 734 C C . LEU A 1 94 ? 11.350 -4.531 8.162 1.00 90.75 94 LEU A C 1
ATOM 736 O O . LEU A 1 94 ? 11.127 -3.337 8.360 1.00 90.75 94 LEU A O 1
ATOM 740 N N . ASP A 1 95 ? 12.550 -4.987 7.840 1.00 91.88 95 ASP A N 1
ATOM 741 C CA . ASP A 1 95 ? 13.698 -4.134 7.575 1.00 91.88 95 ASP A CA 1
ATOM 742 C C . ASP A 1 95 ? 13.719 -3.751 6.088 1.00 91.88 95 ASP A C 1
ATOM 744 O O . ASP A 1 95 ? 13.873 -4.598 5.210 1.00 91.88 95 ASP A O 1
ATOM 748 N N . ILE A 1 96 ? 13.566 -2.463 5.784 1.00 92.00 96 ILE A N 1
ATOM 749 C CA . ILE A 1 96 ? 13.614 -1.956 4.409 1.00 92.00 96 ILE A CA 1
ATOM 750 C C . ILE A 1 96 ? 14.895 -1.153 4.220 1.00 92.00 96 ILE A C 1
ATOM 752 O O . ILE A 1 96 ? 15.076 -0.098 4.832 1.00 92.00 96 ILE A O 1
ATOM 756 N N . THR A 1 97 ? 15.765 -1.621 3.327 1.00 91.81 97 THR A N 1
ATOM 757 C CA . THR A 1 97 ? 16.890 -0.831 2.822 1.00 91.81 97 THR A CA 1
ATOM 758 C C . THR A 1 97 ? 16.381 0.133 1.771 1.00 91.81 97 THR A C 1
ATOM 760 O O . THR A 1 97 ? 15.887 -0.285 0.726 1.00 91.81 97 THR A O 1
ATOM 763 N N . PHE A 1 98 ? 16.488 1.425 2.057 1.00 91.38 98 PHE A N 1
ATOM 764 C CA . PHE A 1 98 ? 15.905 2.475 1.236 1.00 91.38 98 PHE A CA 1
ATOM 765 C C . PHE A 1 98 ? 17.001 3.307 0.569 1.00 91.38 98 PHE A C 1
ATOM 767 O O . PHE A 1 98 ? 17.933 3.752 1.244 1.00 91.38 98 PHE A O 1
ATOM 774 N N . GLY A 1 99 ? 16.878 3.568 -0.734 1.00 91.94 99 GLY A N 1
ATOM 775 C CA . GLY A 1 99 ? 17.871 4.341 -1.480 1.00 91.94 99 GLY A CA 1
ATOM 776 C C . GLY A 1 99 ? 17.316 5.148 -2.651 1.00 91.94 99 GLY A C 1
ATOM 777 O O . GLY A 1 99 ? 16.196 4.946 -3.115 1.00 91.94 99 GLY A O 1
ATOM 778 N N . PHE A 1 100 ? 18.149 6.061 -3.147 1.00 92.88 100 PHE A N 1
ATOM 779 C CA . PHE A 1 100 ? 17.927 6.808 -4.385 1.00 92.88 100 PHE A CA 1
ATOM 780 C C . PHE A 1 100 ? 19.121 6.583 -5.310 1.00 92.88 100 PHE A C 1
ATOM 782 O O . PHE A 1 100 ? 20.265 6.781 -4.901 1.00 92.88 100 PHE A O 1
ATOM 789 N N . ARG A 1 101 ? 18.870 6.172 -6.551 1.00 91.62 101 ARG A N 1
ATOM 790 C CA . ARG A 1 101 ? 19.896 6.061 -7.602 1.00 91.62 101 ARG A CA 1
ATOM 791 C C . ARG A 1 101 ? 19.239 6.146 -8.971 1.00 91.62 101 ARG A C 1
ATOM 793 O O . ARG A 1 101 ? 18.021 6.065 -9.073 1.00 91.62 101 ARG A O 1
ATOM 800 N N . GLN A 1 102 ? 20.042 6.239 -10.018 1.00 92.75 102 GLN A N 1
ATOM 801 C CA . GLN A 1 102 ? 19.535 6.112 -11.375 1.00 92.75 102 GLN A CA 1
ATOM 802 C C . GLN A 1 102 ? 19.061 4.671 -11.634 1.00 92.75 102 GLN A C 1
ATOM 804 O O . GLN A 1 102 ? 19.770 3.716 -11.304 1.00 92.75 102 GLN A O 1
ATOM 809 N N . LEU A 1 103 ? 17.858 4.523 -12.192 1.00 88.94 103 LEU A N 1
ATOM 810 C CA . LEU A 1 103 ? 17.306 3.254 -12.685 1.00 88.94 103 LEU A CA 1
ATOM 811 C C . LEU A 1 103 ? 17.107 3.332 -14.204 1.00 88.94 103 LEU A C 1
ATOM 813 O O . LEU A 1 103 ? 17.226 4.411 -14.789 1.00 88.94 103 LEU A O 1
ATOM 817 N N . ASP A 1 104 ? 16.780 2.200 -14.830 1.00 87.25 104 ASP A N 1
ATOM 818 C CA . ASP A 1 104 ? 16.517 2.153 -16.268 1.00 87.25 104 ASP A CA 1
ATOM 819 C C . ASP A 1 104 ? 15.384 3.118 -16.680 1.00 87.25 104 ASP A C 1
ATOM 821 O O . ASP A 1 104 ? 14.459 3.380 -15.895 1.00 87.25 104 ASP A O 1
ATOM 825 N N . PRO A 1 105 ? 15.417 3.645 -17.921 1.00 84.81 105 PRO A N 1
ATOM 826 C CA . PRO A 1 105 ? 14.387 4.550 -18.415 1.00 84.81 105 PRO A CA 1
ATOM 827 C C . PRO A 1 105 ? 12.977 3.966 -18.269 1.00 84.81 105 PRO A C 1
ATOM 829 O O . PRO A 1 105 ? 12.716 2.828 -18.651 1.00 84.81 105 PRO A O 1
ATOM 832 N N . GLY A 1 106 ? 12.048 4.769 -17.747 1.00 81.56 106 GLY A N 1
ATOM 833 C CA . GLY A 1 106 ? 10.658 4.363 -17.521 1.00 81.56 106 GLY A CA 1
ATOM 834 C C . GLY A 1 106 ? 10.394 3.696 -16.169 1.00 81.56 106 GLY A C 1
ATOM 835 O O . GLY A 1 106 ? 9.231 3.480 -15.836 1.00 81.56 106 GLY A O 1
ATOM 836 N N . ILE A 1 107 ? 11.427 3.420 -15.367 1.00 85.31 107 ILE A N 1
ATOM 837 C CA . ILE A 1 107 ? 11.279 2.866 -14.017 1.00 85.31 107 ILE A CA 1
ATOM 838 C C . ILE A 1 107 ? 11.317 4.004 -12.997 1.00 85.31 107 ILE A C 1
ATOM 840 O O . ILE A 1 107 ? 12.349 4.648 -12.808 1.00 85.31 107 ILE A O 1
ATOM 844 N N . LEU A 1 108 ? 10.188 4.250 -12.328 1.00 88.94 108 LEU A N 1
ATOM 845 C CA . LEU A 1 108 ? 10.081 5.268 -11.276 1.00 88.94 108 LEU A CA 1
ATOM 846 C C . LEU A 1 108 ? 10.742 4.801 -9.981 1.00 88.94 108 LEU A C 1
ATOM 848 O O . LEU A 1 108 ? 11.467 5.554 -9.333 1.00 88.94 108 LEU A O 1
ATOM 852 N N . ALA A 1 109 ? 10.482 3.558 -9.608 1.00 89.75 109 ALA A N 1
ATOM 853 C CA . ALA A 1 109 ? 11.040 2.920 -8.439 1.00 89.75 109 ALA A CA 1
ATOM 854 C C . ALA A 1 109 ? 11.081 1.404 -8.656 1.00 89.75 109 ALA A C 1
ATOM 856 O O . ALA A 1 109 ? 10.519 0.880 -9.618 1.00 89.75 109 ALA A O 1
ATOM 857 N N . GLN A 1 110 ? 11.820 0.724 -7.792 1.00 87.06 110 GLN A N 1
ATOM 858 C CA . GLN A 1 110 ? 11.911 -0.723 -7.763 1.00 87.06 110 GLN A CA 1
ATOM 859 C C . GLN A 1 110 ? 11.929 -1.179 -6.312 1.00 87.06 110 GLN A C 1
ATOM 861 O O . GLN A 1 110 ? 12.755 -0.717 -5.518 1.00 87.06 110 GLN A O 1
ATOM 866 N N . CYS A 1 111 ? 11.079 -2.146 -5.996 1.00 85.31 111 CYS A N 1
ATOM 867 C CA . CYS A 1 111 ? 11.113 -2.835 -4.726 1.00 85.31 111 CYS A CA 1
ATOM 868 C C . CYS A 1 111 ? 10.976 -4.344 -4.888 1.00 85.31 111 CYS A C 1
ATOM 870 O O . CYS A 1 111 ? 10.346 -4.850 -5.816 1.00 85.31 111 CYS A O 1
ATOM 872 N N . GLY A 1 112 ? 11.578 -5.071 -3.955 1.00 73.12 112 GLY A N 1
ATOM 873 C CA . GLY A 1 112 ? 11.327 -6.488 -3.790 1.00 73.12 112 GLY A CA 1
ATOM 874 C C . GLY A 1 112 ? 11.748 -6.977 -2.406 1.00 73.12 112 GLY A C 1
ATOM 875 O O . GLY A 1 112 ? 12.612 -6.355 -1.774 1.00 73.12 112 GLY A O 1
ATOM 876 N N . PRO A 1 113 ? 11.153 -8.086 -1.934 1.00 70.62 113 PRO A N 1
ATOM 877 C CA . PRO A 1 113 ? 11.713 -8.847 -0.823 1.00 70.62 113 PRO A CA 1
ATOM 878 C C . PRO A 1 113 ? 13.152 -9.261 -1.152 1.00 70.62 113 PRO A C 1
ATOM 880 O O . PRO A 1 113 ? 13.441 -9.609 -2.293 1.00 70.62 113 PRO A O 1
ATOM 883 N N . GLY A 1 114 ? 14.056 -9.204 -0.178 1.00 68.06 114 GLY A N 1
ATOM 884 C CA . GLY A 1 114 ? 15.472 -9.497 -0.388 1.00 68.06 114 GLY A CA 1
ATOM 885 C C . GLY A 1 114 ? 16.423 -8.380 0.046 1.00 68.06 114 GLY A C 1
ATOM 886 O O . GLY A 1 114 ? 16.079 -7.197 0.129 1.00 68.06 114 GLY A O 1
ATOM 887 N N . ASP A 1 115 ? 17.683 -8.767 0.206 1.00 58.62 115 ASP A N 1
ATOM 888 C CA . ASP A 1 115 ? 18.842 -7.911 0.491 1.00 58.62 115 ASP A CA 1
ATOM 889 C C . ASP A 1 115 ? 19.335 -7.073 -0.711 1.00 58.62 115 ASP A C 1
ATOM 891 O O . ASP A 1 115 ? 20.398 -6.453 -0.656 1.00 58.62 115 ASP A O 1
ATOM 895 N N . GLY A 1 116 ? 18.584 -7.063 -1.818 1.00 52.44 116 GLY A N 1
ATOM 896 C CA . GLY A 1 116 ? 18.940 -6.342 -3.041 1.00 52.44 116 GLY A CA 1
ATOM 897 C C . GLY A 1 116 ? 19.927 -7.087 -3.945 1.00 52.44 116 GLY A C 1
ATOM 898 O O . GLY A 1 116 ? 20.310 -6.558 -4.992 1.00 52.44 116 GLY A O 1
ATOM 899 N N . THR A 1 117 ? 20.318 -8.317 -3.595 1.00 43.72 117 THR A N 1
ATOM 900 C CA . THR A 1 117 ? 21.048 -9.203 -4.505 1.00 43.72 117 THR A CA 1
ATOM 901 C C . THR A 1 117 ? 20.074 -9.904 -5.459 1.00 43.72 117 THR A C 1
ATOM 903 O O . THR A 1 117 ? 18.973 -10.296 -5.077 1.00 43.72 117 THR A O 1
ATOM 906 N N . TRP A 1 118 ? 20.472 -10.114 -6.720 1.00 42.44 118 TRP A N 1
ATOM 907 C CA . TRP A 1 118 ? 19.738 -10.952 -7.689 1.00 42.44 118 TRP A CA 1
ATOM 908 C C . TRP A 1 118 ? 19.845 -12.453 -7.346 1.00 42.44 118 TRP A C 1
ATOM 910 O O . TRP A 1 118 ? 19.963 -13.304 -8.226 1.00 42.44 118 TRP A O 1
ATOM 920 N N . ASN A 1 119 ? 19.866 -12.791 -6.056 1.00 43.09 119 ASN A N 1
ATOM 921 C CA . ASN A 1 119 ? 19.946 -14.154 -5.578 1.00 43.09 119 ASN A CA 1
ATOM 922 C C . ASN A 1 119 ? 18.546 -14.631 -5.169 1.00 43.09 119 ASN A C 1
ATOM 924 O O . ASN A 1 119 ? 18.052 -14.226 -4.125 1.00 43.09 119 ASN A O 1
ATOM 928 N N . PRO A 1 120 ? 17.902 -15.539 -5.913 1.00 42.81 120 PRO A N 1
ATOM 929 C CA . PRO A 1 120 ? 16.607 -16.090 -5.519 1.00 42.81 120 PRO A CA 1
ATOM 930 C C . PRO A 1 120 ? 16.623 -16.821 -4.157 1.00 42.81 120 PRO A C 1
ATOM 932 O O . PRO A 1 120 ? 15.558 -17.062 -3.597 1.00 42.81 120 PRO A O 1
ATOM 935 N N . LEU A 1 121 ? 17.796 -17.144 -3.588 1.00 41.34 121 LEU A N 1
ATOM 936 C CA . LEU A 1 121 ? 17.923 -17.658 -2.217 1.00 41.34 121 LEU A CA 1
ATOM 937 C C . LEU A 1 121 ? 17.834 -16.568 -1.133 1.00 41.34 121 LEU A C 1
ATOM 939 O O . LEU A 1 121 ? 17.456 -16.906 -0.013 1.00 41.34 121 LEU A O 1
ATOM 943 N N . SER A 1 122 ? 18.128 -15.290 -1.422 1.00 47.16 122 SER A N 1
ATOM 944 C CA . SER A 1 122 ? 17.909 -14.207 -0.441 1.00 47.16 122 SER A CA 1
ATOM 945 C C . SER A 1 122 ? 16.411 -14.018 -0.179 1.00 47.16 122 SER A C 1
ATOM 947 O O . SER A 1 122 ? 15.990 -13.952 0.971 1.00 47.16 122 SER A O 1
ATOM 949 N N . TYR A 1 123 ? 15.585 -14.148 -1.223 1.00 49.84 123 TYR A N 1
ATOM 950 C CA . TYR A 1 123 ? 14.123 -14.215 -1.114 1.00 49.84 123 TYR A CA 1
ATOM 951 C C . TYR A 1 123 ? 13.631 -15.340 -0.188 1.00 49.84 123 TYR A C 1
ATOM 953 O O . TYR A 1 123 ? 12.612 -15.170 0.473 1.00 49.84 123 TYR A O 1
ATOM 961 N N . LEU A 1 124 ? 14.323 -16.488 -0.141 1.00 49.19 124 LEU A N 1
ATOM 962 C CA . LEU A 1 124 ? 13.964 -17.622 0.723 1.00 49.19 124 LEU A CA 1
ATOM 963 C C . LEU A 1 124 ? 14.460 -17.454 2.161 1.00 49.19 124 LEU A C 1
ATOM 965 O O . LEU A 1 124 ? 13.752 -17.842 3.085 1.00 49.19 124 LEU A O 1
ATOM 969 N N . GLY A 1 125 ? 15.652 -16.880 2.357 1.00 48.59 125 GLY A N 1
ATOM 970 C CA . GLY A 1 125 ? 16.170 -16.547 3.690 1.00 48.59 125 GLY A CA 1
ATOM 971 C C . GLY A 1 125 ? 15.304 -15.509 4.409 1.00 48.59 125 GLY A C 1
ATOM 972 O O . GLY A 1 125 ? 15.152 -15.563 5.630 1.00 48.59 125 GLY A O 1
ATOM 973 N N . ASP A 1 126 ? 14.670 -14.631 3.633 1.00 55.25 126 ASP A N 1
ATOM 974 C CA . ASP A 1 126 ? 13.808 -13.560 4.130 1.00 55.25 126 ASP A CA 1
ATOM 975 C C . ASP A 1 126 ? 12.339 -13.965 4.255 1.00 55.25 126 ASP A C 1
ATOM 977 O O . ASP A 1 126 ? 11.557 -13.212 4.840 1.00 55.25 126 ASP A O 1
ATOM 981 N N . LEU A 1 127 ? 11.979 -15.151 3.747 1.00 57.38 127 LEU A N 1
ATOM 982 C CA . LEU A 1 127 ? 10.650 -15.742 3.829 1.00 57.38 127 LEU A CA 1
ATOM 983 C C . LEU A 1 127 ? 10.605 -16.778 4.954 1.00 57.38 127 LEU A C 1
ATOM 985 O O . LEU A 1 127 ? 11.018 -17.927 4.795 1.00 57.38 127 LEU A O 1
ATOM 989 N N . ARG A 1 128 ? 10.043 -16.412 6.108 1.00 58.19 128 ARG A N 1
ATOM 990 C CA . ARG A 1 128 ? 9.784 -17.411 7.155 1.00 58.19 128 ARG A CA 1
ATOM 991 C C . ARG A 1 128 ? 8.593 -18.265 6.736 1.00 58.19 128 ARG A C 1
ATOM 993 O O . ARG A 1 128 ? 7.477 -17.761 6.743 1.00 58.19 128 ARG A O 1
ATOM 1000 N N . LEU A 1 129 ? 8.848 -19.532 6.408 1.00 54.75 129 LEU A N 1
ATOM 1001 C CA . LEU A 1 129 ? 7.822 -20.544 6.164 1.00 54.75 129 LEU A CA 1
ATOM 1002 C C . LEU A 1 129 ? 7.494 -21.271 7.469 1.00 54.75 129 LEU A C 1
ATOM 1004 O O . LEU A 1 129 ? 8.305 -22.040 7.983 1.00 54.75 129 LEU A O 1
ATOM 1008 N N . ASP A 1 130 ? 6.305 -21.031 8.013 1.00 52.22 130 ASP A N 1
ATOM 1009 C CA . ASP A 1 130 ? 5.793 -21.840 9.120 1.00 52.22 130 ASP A CA 1
ATOM 1010 C C . ASP A 1 130 ? 5.050 -23.058 8.559 1.00 52.22 130 ASP A C 1
ATOM 1012 O O . ASP A 1 130 ? 3.944 -22.931 8.037 1.00 52.22 130 ASP A O 1
ATOM 1016 N N . ALA A 1 131 ? 5.651 -24.246 8.669 1.00 50.78 131 ALA A N 1
ATOM 1017 C CA . ALA A 1 131 ? 5.063 -25.503 8.202 1.00 50.78 131 ALA A CA 1
ATOM 1018 C C . ALA A 1 131 ? 3.772 -25.896 8.943 1.00 50.78 131 ALA A C 1
ATOM 1020 O O . ALA A 1 131 ? 2.986 -26.681 8.417 1.00 50.78 131 ALA A O 1
ATOM 1021 N N . SER A 1 132 ? 3.539 -25.349 10.142 1.00 53.16 132 SER A N 1
ATOM 1022 C CA . SER A 1 132 ? 2.326 -25.612 10.920 1.00 53.16 132 SER A CA 1
ATOM 1023 C C . SER A 1 132 ? 1.150 -24.715 10.522 1.00 53.16 132 SER A C 1
ATOM 1025 O O . SER A 1 132 ? 0.003 -25.141 10.640 1.00 53.16 132 SER A O 1
ATOM 1027 N N . ASN A 1 133 ? 1.426 -23.521 9.981 1.00 51.88 133 ASN A N 1
ATOM 1028 C CA . ASN A 1 133 ? 0.406 -22.510 9.671 1.00 51.88 133 ASN A CA 1
ATOM 1029 C C . ASN A 1 133 ? 0.399 -22.026 8.209 1.00 51.88 133 ASN A C 1
ATOM 1031 O O . ASN A 1 133 ? -0.410 -21.169 7.863 1.00 51.88 133 ASN A O 1
ATOM 1035 N N . ALA A 1 134 ? 1.289 -22.552 7.363 1.00 51.94 134 ALA A N 1
ATOM 1036 C CA . ALA A 1 134 ? 1.492 -22.147 5.974 1.00 51.94 134 ALA A CA 1
ATOM 1037 C C . ALA A 1 134 ? 1.566 -20.620 5.795 1.00 51.94 134 ALA A C 1
ATOM 1039 O O . ALA A 1 134 ? 0.780 -20.034 5.057 1.00 51.94 134 ALA A O 1
ATOM 1040 N N . VAL A 1 135 ? 2.478 -19.966 6.522 1.00 54.72 135 VAL A N 1
ATOM 1041 C CA . VAL A 1 135 ? 2.667 -18.505 6.487 1.00 54.72 135 VAL A CA 1
ATOM 1042 C C . VAL A 1 135 ? 3.985 -18.180 5.814 1.00 54.72 135 VAL A C 1
ATOM 1044 O O . VAL A 1 135 ? 4.975 -18.840 6.108 1.00 54.72 135 VAL A O 1
ATOM 1047 N N . ALA A 1 136 ? 3.994 -17.162 4.955 1.00 58.41 136 ALA A N 1
ATOM 1048 C CA . ALA A 1 136 ? 5.175 -16.648 4.283 1.00 58.41 136 ALA A CA 1
ATOM 1049 C C . ALA A 1 136 ? 5.281 -15.139 4.570 1.00 58.41 136 ALA A C 1
ATOM 1051 O O . ALA A 1 136 ? 4.430 -14.365 4.142 1.00 58.41 136 ALA A O 1
ATOM 1052 N N . THR A 1 137 ? 6.291 -14.712 5.330 1.00 68.19 137 THR A N 1
ATOM 1053 C CA . THR A 1 137 ? 6.474 -13.291 5.697 1.00 68.19 137 THR A CA 1
ATOM 1054 C C . THR A 1 137 ? 7.803 -12.770 5.217 1.00 68.19 137 THR A C 1
ATOM 1056 O O . THR A 1 137 ? 8.805 -13.432 5.474 1.00 68.19 137 THR A O 1
ATOM 1059 N N . VAL A 1 138 ? 7.812 -11.569 4.642 1.00 77.31 138 VAL A N 1
ATOM 1060 C CA . VAL A 1 138 ? 9.039 -10.855 4.282 1.00 77.31 138 VAL A CA 1
ATOM 1061 C C . VAL A 1 138 ? 9.641 -10.195 5.523 1.00 77.31 138 VAL A C 1
ATOM 1063 O O . VAL A 1 138 ? 8.930 -9.507 6.258 1.00 77.31 138 VAL A O 1
ATOM 1066 N N . ARG A 1 139 ? 10.942 -10.404 5.758 1.00 81.88 139 ARG A N 1
ATOM 1067 C CA . ARG A 1 139 ? 11.702 -9.737 6.834 1.00 81.88 139 ARG A CA 1
ATOM 1068 C C . ARG A 1 139 ? 12.666 -8.670 6.350 1.00 81.88 139 ARG A C 1
ATOM 1070 O O . ARG A 1 139 ? 12.881 -7.711 7.080 1.00 81.88 139 ARG A O 1
ATOM 1077 N N . HIS A 1 140 ? 13.184 -8.807 5.136 1.00 85.31 140 HIS A N 1
ATOM 1078 C CA . HIS A 1 140 ? 14.033 -7.798 4.522 1.00 85.31 140 HIS A CA 1
ATOM 1079 C C . HIS A 1 140 ? 13.509 -7.456 3.132 1.00 85.31 140 HIS A C 1
ATOM 1081 O O . HIS A 1 140 ? 13.056 -8.327 2.387 1.00 85.31 140 HIS A O 1
ATOM 1087 N N . ALA A 1 141 ? 13.573 -6.180 2.785 1.00 86.88 14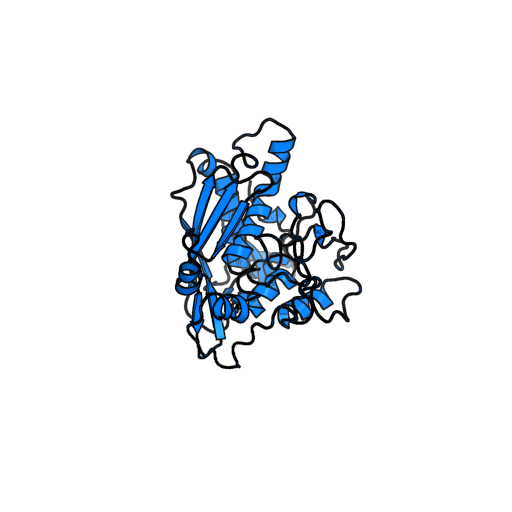1 ALA A N 1
ATOM 1088 C CA . ALA A 1 141 ? 13.276 -5.697 1.451 1.00 86.88 141 ALA A CA 1
ATOM 1089 C C . ALA A 1 141 ? 14.250 -4.590 1.061 1.00 86.88 141 ALA A C 1
ATOM 1091 O O . ALA A 1 141 ? 14.808 -3.887 1.907 1.00 86.88 141 ALA A O 1
ATOM 1092 N N . THR A 1 142 ? 14.408 -4.398 -0.240 1.00 88.25 142 THR A N 1
ATOM 1093 C CA . THR A 1 142 ? 15.153 -3.268 -0.791 1.00 88.25 142 THR A CA 1
ATOM 1094 C C . THR A 1 142 ? 14.213 -2.429 -1.632 1.00 88.25 142 THR A C 1
ATOM 1096 O O . THR A 1 142 ? 13.471 -2.962 -2.453 1.00 88.25 142 THR A O 1
ATOM 1099 N N . MET A 1 143 ? 14.231 -1.118 -1.414 1.00 90.75 143 MET A N 1
ATOM 1100 C CA . MET A 1 143 ? 13.372 -0.155 -2.087 1.00 90.75 143 MET A CA 1
ATOM 1101 C C . MET A 1 143 ? 14.214 0.999 -2.616 1.00 90.75 143 MET A C 1
ATOM 1103 O O . MET A 1 143 ? 14.942 1.653 -1.867 1.00 90.75 143 MET A O 1
ATOM 1107 N N . VAL A 1 144 ? 14.124 1.243 -3.918 1.00 92.25 144 VAL A N 1
ATOM 1108 C CA . VAL A 1 144 ? 14.968 2.216 -4.605 1.00 92.25 144 VAL A CA 1
ATOM 1109 C C . VAL A 1 144 ? 14.129 3.119 -5.493 1.00 92.25 144 VAL A C 1
ATOM 1111 O O . VAL A 1 144 ? 13.340 2.631 -6.294 1.00 92.25 144 VAL A O 1
ATOM 1114 N N . PHE A 1 145 ? 14.351 4.429 -5.399 1.00 92.88 145 PHE A N 1
ATOM 1115 C CA . PHE A 1 145 ? 13.667 5.441 -6.208 1.00 92.88 145 PHE A CA 1
ATOM 1116 C C . PHE A 1 145 ? 14.607 6.041 -7.243 1.00 92.88 145 PHE A C 1
ATOM 1118 O O . PHE A 1 145 ? 15.779 6.309 -6.957 1.00 92.88 145 PHE A O 1
ATOM 1125 N N . ASN A 1 146 ? 14.078 6.265 -8.444 1.00 93.12 146 ASN A N 1
ATOM 1126 C CA . ASN A 1 146 ? 14.849 6.782 -9.557 1.00 93.12 146 ASN A CA 1
ATOM 1127 C C . ASN A 1 146 ? 15.079 8.292 -9.427 1.00 93.12 146 ASN A C 1
ATOM 1129 O O . ASN A 1 146 ? 14.137 9.092 -9.448 1.00 93.12 146 ASN A O 1
ATOM 1133 N N . THR A 1 147 ? 16.349 8.681 -9.340 1.00 93.44 147 THR A N 1
ATOM 1134 C CA . THR A 1 147 ? 16.778 10.083 -9.242 1.00 93.44 147 THR A CA 1
ATOM 1135 C C . THR A 1 147 ? 16.482 10.905 -10.494 1.00 93.44 147 THR A C 1
ATOM 1137 O O . THR A 1 147 ? 16.424 12.128 -10.400 1.00 93.44 147 THR A O 1
ATOM 1140 N N . ASP A 1 148 ? 16.256 10.266 -11.645 1.00 92.00 148 ASP A N 1
ATOM 1141 C CA . ASP A 1 148 ? 15.897 10.969 -12.883 1.00 92.00 148 ASP A CA 1
ATOM 1142 C C . ASP A 1 148 ? 14.488 11.584 -12.796 1.00 92.00 148 ASP A C 1
ATOM 1144 O O . ASP A 1 148 ? 14.232 12.630 -13.394 1.00 92.00 148 ASP A O 1
ATOM 1148 N N . TYR A 1 149 ? 13.595 10.978 -12.003 1.00 90.31 149 TYR A N 1
ATOM 1149 C CA . TYR A 1 149 ? 12.201 11.406 -11.837 1.00 90.31 149 TYR A CA 1
ATOM 1150 C C . TYR A 1 149 ? 11.971 12.162 -10.529 1.00 90.31 149 TYR A C 1
ATOM 1152 O O . TYR A 1 149 ? 11.341 13.220 -10.519 1.00 90.31 149 TYR A O 1
ATOM 1160 N N . PHE A 1 150 ? 12.489 11.635 -9.421 1.00 92.12 150 PHE A N 1
ATOM 1161 C CA . PHE A 1 150 ? 12.276 12.195 -8.090 1.00 92.12 150 PHE A CA 1
ATOM 1162 C C . PHE A 1 150 ? 13.433 13.099 -7.706 1.00 92.12 150 PHE A C 1
ATOM 1164 O O . PHE A 1 150 ? 14.233 12.756 -6.853 1.00 92.12 150 PHE A O 1
ATOM 1171 N N . GLN A 1 151 ? 13.551 14.253 -8.353 1.00 91.00 151 GLN A N 1
ATOM 1172 C CA . GLN A 1 151 ? 14.610 15.208 -8.031 1.00 91.00 151 GLN A CA 1
ATOM 1173 C C . GLN A 1 151 ? 14.261 16.018 -6.779 1.00 91.00 151 GLN A C 1
ATOM 1175 O O . GLN A 1 151 ? 13.090 16.315 -6.525 1.00 91.00 151 GLN A O 1
ATOM 1180 N N . VAL A 1 152 ? 15.279 16.410 -6.011 1.00 89.31 152 VAL A N 1
ATOM 1181 C CA . VAL A 1 152 ? 15.142 17.404 -4.935 1.00 89.31 152 VAL A CA 1
ATOM 1182 C C . VAL A 1 152 ? 15.040 18.790 -5.572 1.00 89.31 152 VAL A C 1
ATOM 1184 O O . VAL A 1 152 ? 15.891 19.157 -6.377 1.00 89.31 152 VAL A O 1
ATOM 1187 N N . ASN A 1 153 ? 14.019 19.564 -5.198 1.00 88.25 153 ASN A N 1
ATOM 1188 C CA . ASN A 1 153 ? 13.749 20.910 -5.728 1.00 88.25 153 ASN A CA 1
ATOM 1189 C C . ASN A 1 153 ? 13.643 20.982 -7.270 1.00 88.25 153 ASN A C 1
ATOM 1191 O O . ASN A 1 153 ? 14.363 21.759 -7.904 1.00 88.25 153 ASN A O 1
ATOM 1195 N N . PRO A 1 154 ? 12.748 20.199 -7.901 1.00 89.44 154 PRO A N 1
ATOM 1196 C CA . PRO A 1 154 ? 12.591 20.227 -9.348 1.00 89.44 154 PRO A CA 1
ATOM 1197 C C . PRO A 1 154 ? 12.005 21.566 -9.808 1.00 89.44 154 PRO A C 1
ATOM 1199 O O . PRO A 1 154 ? 11.038 22.064 -9.235 1.00 89.44 154 PRO A O 1
ATOM 1202 N N . THR A 1 155 ? 12.554 22.130 -10.883 1.00 89.94 155 THR A N 1
ATOM 1203 C CA . THR A 1 155 ? 12.066 23.388 -11.482 1.00 89.94 155 THR A CA 1
ATOM 1204 C C . THR A 1 155 ? 11.253 23.169 -12.757 1.00 89.94 155 THR A C 1
ATOM 1206 O O . THR A 1 155 ? 10.511 24.051 -13.182 1.00 89.94 155 THR A O 1
ATOM 1209 N N . THR A 1 156 ? 11.367 21.992 -13.378 1.00 91.56 156 THR A N 1
ATOM 1210 C CA . THR A 1 156 ? 10.637 21.665 -14.611 1.00 91.56 156 THR A CA 1
ATOM 1211 C C . THR A 1 156 ? 9.247 21.115 -14.273 1.00 91.56 156 THR A C 1
ATOM 1213 O O . THR A 1 156 ? 9.160 20.224 -13.426 1.00 91.56 156 THR A O 1
ATOM 1216 N N . PRO A 1 157 ? 8.162 21.551 -14.948 1.00 87.56 157 PRO A N 1
ATOM 1217 C CA . PRO A 1 157 ? 6.799 21.100 -14.648 1.00 87.56 157 PRO A CA 1
ATOM 1218 C C . PRO A 1 157 ? 6.608 19.576 -14.625 1.00 87.56 157 PRO A C 1
ATOM 1220 O O . PRO A 1 157 ? 5.916 19.057 -13.754 1.00 87.56 157 PRO A O 1
ATOM 1223 N N . SER A 1 158 ? 7.251 18.838 -15.535 1.00 84.62 158 SER A N 1
ATOM 1224 C CA . SER A 1 158 ? 7.192 17.369 -15.551 1.00 84.62 158 SER A CA 1
ATOM 1225 C C . SER A 1 158 ? 7.792 16.748 -14.286 1.00 84.62 158 SER A C 1
ATOM 1227 O O . SER A 1 158 ? 7.199 15.842 -13.713 1.00 84.62 158 SER A O 1
ATOM 1229 N N . LEU A 1 159 ? 8.923 17.267 -13.810 1.00 86.50 159 LEU A N 1
ATOM 1230 C CA . LEU A 1 159 ? 9.597 16.807 -12.592 1.00 86.50 159 LEU A CA 1
ATOM 1231 C C . LEU A 1 159 ? 8.856 17.231 -11.316 1.00 86.50 159 LEU A C 1
ATOM 1233 O O . LEU A 1 159 ? 8.848 16.488 -10.340 1.00 86.50 159 LEU A O 1
ATOM 1237 N N . ILE A 1 160 ? 8.175 18.381 -11.331 1.00 86.12 160 ILE A N 1
ATOM 1238 C CA . ILE A 1 160 ? 7.253 18.778 -10.255 1.00 86.12 160 ILE A CA 1
ATOM 1239 C C . ILE A 1 160 ? 6.088 17.789 -10.174 1.00 86.12 160 ILE A C 1
ATOM 1241 O O . ILE A 1 160 ? 5.751 17.319 -9.088 1.00 86.12 160 ILE A O 1
ATOM 1245 N N . ASN A 1 161 ? 5.506 17.421 -11.320 1.00 85.25 161 ASN A N 1
ATOM 1246 C CA . ASN A 1 161 ? 4.465 16.402 -11.353 1.00 85.25 161 ASN A CA 1
ATOM 1247 C C . ASN A 1 161 ? 4.983 15.081 -10.788 1.00 85.25 161 ASN A C 1
ATOM 1249 O O . ASN A 1 161 ? 4.304 14.522 -9.937 1.00 85.25 161 ASN A O 1
ATOM 1253 N N . TRP A 1 162 ? 6.180 14.626 -11.177 1.00 85.50 162 TRP A N 1
ATOM 1254 C CA . TRP A 1 162 ? 6.792 13.416 -10.618 1.00 85.50 162 TRP A CA 1
ATOM 1255 C C . TRP A 1 162 ? 7.000 13.499 -9.104 1.00 85.50 162 TRP A C 1
ATOM 1257 O O . TRP A 1 162 ? 6.601 12.591 -8.382 1.00 85.50 162 TRP A O 1
ATOM 1267 N N . LYS A 1 163 ? 7.517 14.610 -8.583 1.00 86.94 163 LYS A N 1
ATOM 1268 C CA . LYS A 1 163 ? 7.597 14.833 -7.134 1.00 86.94 163 LYS A CA 1
ATOM 1269 C C . LYS A 1 163 ? 6.236 14.633 -6.449 1.00 86.94 163 LYS A C 1
ATOM 1271 O O . LYS A 1 163 ? 6.154 13.891 -5.475 1.00 86.94 163 LYS A O 1
ATOM 1276 N N . ASN A 1 164 ? 5.160 15.194 -7.005 1.00 86.38 164 ASN A N 1
ATOM 1277 C CA . ASN A 1 164 ? 3.803 15.078 -6.450 1.00 86.38 164 ASN A CA 1
ATOM 1278 C C . ASN A 1 164 ? 3.251 13.641 -6.454 1.00 86.38 164 ASN A C 1
ATOM 1280 O O . ASN A 1 164 ? 2.203 13.377 -5.864 1.00 86.38 164 ASN A O 1
ATOM 1284 N N . ILE A 1 165 ? 3.911 12.700 -7.134 1.00 88.12 165 ILE A N 1
ATOM 1285 C CA . ILE A 1 165 ? 3.522 11.287 -7.134 1.00 88.12 165 ILE A CA 1
ATOM 1286 C C . ILE A 1 165 ? 4.325 10.433 -6.164 1.00 88.12 165 ILE A C 1
ATOM 1288 O O . ILE A 1 165 ? 3.963 9.281 -5.942 1.00 88.12 165 ILE A O 1
ATOM 1292 N N . PHE A 1 166 ? 5.391 10.971 -5.579 1.00 91.44 166 PHE A N 1
ATOM 1293 C CA . PHE A 1 166 ? 6.352 10.168 -4.838 1.00 91.44 166 PHE A CA 1
ATOM 1294 C C . PHE A 1 166 ? 5.718 9.373 -3.706 1.00 91.44 166 PHE A C 1
ATOM 1296 O O . PHE A 1 166 ? 5.939 8.173 -3.623 1.00 91.44 166 PHE A O 1
ATOM 1303 N N . PHE A 1 167 ? 4.906 10.008 -2.859 1.00 91.94 167 PHE A N 1
ATOM 1304 C CA . PHE A 1 167 ? 4.316 9.329 -1.705 1.00 91.94 167 PHE A CA 1
ATOM 1305 C C . PHE A 1 167 ? 3.507 8.091 -2.109 1.00 91.94 167 PHE A C 1
ATOM 1307 O O . PHE A 1 167 ? 3.639 7.037 -1.492 1.00 91.94 167 PHE A O 1
ATOM 1314 N N . ARG A 1 168 ? 2.706 8.178 -3.179 1.00 89.62 168 ARG A N 1
ATOM 1315 C CA . ARG A 1 168 ? 1.935 7.020 -3.650 1.00 89.62 168 ARG A CA 1
ATOM 1316 C C . ARG A 1 168 ? 2.824 5.956 -4.281 1.00 89.62 168 ARG A C 1
ATOM 1318 O O . ARG A 1 168 ? 2.559 4.779 -4.074 1.00 89.62 168 ARG A O 1
ATOM 1325 N N . THR A 1 169 ? 3.885 6.356 -4.983 1.00 91.50 169 THR A N 1
ATOM 1326 C CA . THR A 1 169 ? 4.904 5.417 -5.458 1.00 91.50 169 THR A CA 1
ATOM 1327 C C . THR A 1 169 ? 5.569 4.730 -4.268 1.00 91.50 169 THR A C 1
ATOM 1329 O O . THR A 1 169 ? 5.729 3.522 -4.279 1.00 91.50 169 THR A O 1
ATOM 1332 N N . ALA A 1 170 ? 5.863 5.448 -3.185 1.00 93.56 170 ALA A N 1
ATOM 1333 C CA . ALA A 1 170 ? 6.437 4.859 -1.983 1.00 93.56 170 ALA A CA 1
ATOM 1334 C C . ALA A 1 170 ? 5.493 3.865 -1.301 1.00 93.56 170 ALA A C 1
ATOM 1336 O O . ALA A 1 170 ? 5.934 2.800 -0.878 1.00 93.56 170 ALA A O 1
ATOM 1337 N N . VAL A 1 171 ? 4.196 4.172 -1.226 1.00 94.00 171 VAL A N 1
ATOM 1338 C CA . VAL A 1 171 ? 3.189 3.227 -0.721 1.00 94.00 171 VAL A CA 1
ATOM 1339 C C . VAL A 1 171 ? 3.081 2.000 -1.631 1.00 94.00 171 VAL A C 1
ATOM 1341 O O . VAL A 1 171 ? 3.073 0.884 -1.121 1.00 94.00 171 VAL A O 1
ATOM 1344 N N . HIS A 1 172 ? 3.062 2.189 -2.953 1.00 92.81 172 HIS A N 1
ATOM 1345 C CA . HIS A 1 172 ? 3.072 1.104 -3.940 1.00 92.81 172 HIS A CA 1
ATOM 1346 C C . HIS A 1 172 ? 4.277 0.177 -3.750 1.00 92.81 172 HIS A C 1
ATOM 1348 O O . HIS A 1 172 ? 4.127 -1.028 -3.563 1.00 92.81 172 HIS A O 1
ATOM 1354 N N . GLU A 1 173 ? 5.481 0.739 -3.706 1.00 92.19 173 GLU A N 1
ATOM 1355 C CA . GLU A 1 173 ? 6.690 -0.051 -3.505 1.00 92.19 173 GLU A CA 1
ATOM 1356 C C . GLU A 1 173 ? 6.697 -0.742 -2.136 1.00 92.19 173 GLU A C 1
ATOM 1358 O O . GLU A 1 173 ? 7.156 -1.873 -2.003 1.00 92.19 173 GLU A O 1
ATOM 1363 N N . CYS A 1 174 ? 6.144 -0.112 -1.097 1.00 93.06 174 CYS A N 1
ATOM 1364 C CA . CYS A 1 174 ? 6.063 -0.744 0.216 1.00 93.06 174 CYS A CA 1
ATOM 1365 C C . CYS A 1 174 ? 5.083 -1.920 0.248 1.00 93.06 174 CYS A C 1
ATOM 1367 O O . CYS A 1 174 ? 5.327 -2.893 0.958 1.00 93.06 174 CYS A O 1
ATOM 1369 N N . MET A 1 175 ? 4.022 -1.897 -0.564 1.00 91.69 175 MET A N 1
ATOM 1370 C CA . MET A 1 175 ? 3.164 -3.069 -0.763 1.00 91.69 175 MET A CA 1
ATOM 1371 C C . MET A 1 175 ? 3.962 -4.236 -1.364 1.00 91.69 175 MET A C 1
ATOM 1373 O O . MET A 1 175 ? 3.820 -5.372 -0.909 1.00 91.69 175 MET A O 1
ATOM 1377 N N . HIS A 1 176 ? 4.858 -3.974 -2.321 1.00 88.12 176 HIS A N 1
ATOM 1378 C CA . HIS A 1 176 ? 5.787 -4.998 -2.808 1.00 88.12 176 HIS A CA 1
ATOM 1379 C C . HIS A 1 176 ? 6.754 -5.476 -1.721 1.00 88.12 176 HIS A C 1
ATOM 1381 O O . HIS A 1 176 ? 6.967 -6.684 -1.594 1.00 88.12 176 HIS A O 1
ATOM 1387 N N . ALA A 1 177 ? 7.274 -4.566 -0.891 1.00 88.06 177 ALA A N 1
ATOM 1388 C CA . ALA A 1 177 ? 8.151 -4.902 0.232 1.00 88.06 177 ALA A CA 1
ATOM 1389 C C . ALA A 1 177 ? 7.495 -5.880 1.220 1.00 88.06 177 ALA A C 1
ATOM 1391 O O . ALA A 1 177 ? 8.157 -6.780 1.725 1.00 88.06 177 ALA A O 1
ATOM 1392 N N . VAL A 1 178 ? 6.187 -5.751 1.467 1.00 87.38 178 VAL A N 1
ATOM 1393 C CA . VAL A 1 178 ? 5.425 -6.677 2.329 1.00 87.38 178 VAL A CA 1
ATOM 1394 C C . VAL A 1 178 ? 4.892 -7.908 1.578 1.00 87.38 178 VAL A C 1
ATOM 1396 O O . VAL A 1 178 ? 4.153 -8.708 2.145 1.00 87.38 178 VAL A O 1
ATOM 1399 N N . GLY A 1 179 ? 5.265 -8.098 0.310 1.00 82.69 179 GLY A N 1
ATOM 1400 C CA . GLY A 1 179 ? 5.015 -9.328 -0.443 1.00 82.69 179 GLY A CA 1
ATOM 1401 C C . GLY A 1 179 ? 3.861 -9.288 -1.447 1.00 82.69 179 GLY A C 1
ATOM 1402 O O . GLY A 1 179 ? 3.599 -10.310 -2.087 1.00 82.69 179 GLY A O 1
ATOM 1403 N N . VAL A 1 180 ? 3.187 -8.150 -1.648 1.00 85.19 180 VAL A N 1
ATOM 1404 C CA . VAL A 1 180 ? 2.184 -8.013 -2.721 1.00 85.19 180 VAL A CA 1
ATOM 1405 C C . VAL A 1 180 ? 2.863 -8.238 -4.074 1.00 85.19 180 VAL A C 1
ATOM 1407 O O . VAL A 1 180 ? 3.922 -7.678 -4.355 1.00 85.19 180 VAL A O 1
ATOM 1410 N N . GLY A 1 181 ? 2.299 -9.116 -4.903 1.00 78.50 181 GLY A N 1
ATOM 1411 C CA . GLY A 1 181 ? 2.874 -9.502 -6.193 1.00 78.50 181 GLY A CA 1
ATOM 1412 C C . GLY A 1 181 ? 3.977 -10.563 -6.109 1.00 78.50 181 GLY A C 1
ATOM 1413 O O . GLY A 1 181 ? 3.965 -11.542 -6.857 1.00 78.50 181 GLY A O 1
ATOM 1414 N N . ALA A 1 182 ? 4.899 -10.432 -5.153 1.00 71.69 182 ALA A N 1
ATOM 1415 C CA . ALA A 1 182 ? 6.005 -11.375 -4.971 1.00 71.69 182 ALA A CA 1
ATOM 1416 C C . ALA A 1 182 ? 5.547 -12.716 -4.366 1.00 71.69 182 ALA A C 1
ATOM 1418 O O . ALA A 1 182 ? 5.905 -13.786 -4.863 1.00 71.69 182 ALA A O 1
ATOM 1419 N N . VAL A 1 183 ? 4.717 -12.665 -3.319 1.00 70.38 183 VAL A N 1
ATOM 1420 C CA . VAL A 1 183 ? 4.271 -13.838 -2.542 1.00 70.38 183 VAL A CA 1
ATOM 1421 C C . VAL A 1 183 ? 2.985 -14.451 -3.111 1.00 70.38 183 VAL A C 1
ATOM 1423 O O . VAL A 1 183 ? 2.671 -15.605 -2.825 1.00 70.38 183 VAL A O 1
ATOM 1426 N N . TRP A 1 184 ? 2.285 -13.749 -4.013 1.00 72.12 184 TRP A N 1
ATOM 1427 C CA . TRP A 1 184 ? 1.113 -14.280 -4.727 1.00 72.12 184 TRP A CA 1
ATOM 1428 C C . TRP A 1 184 ? 1.418 -15.611 -5.444 1.00 72.12 184 TRP A C 1
ATOM 1430 O O . TRP A 1 184 ? 0.559 -16.476 -5.548 1.00 72.12 184 TRP A O 1
ATOM 1440 N N . ASN A 1 185 ? 2.658 -15.814 -5.895 1.00 58.16 185 ASN A N 1
ATOM 1441 C CA . ASN A 1 185 ? 3.092 -17.012 -6.622 1.00 58.16 185 ASN A CA 1
ATOM 1442 C C . ASN A 1 185 ? 3.860 -18.033 -5.758 1.00 58.16 185 ASN A C 1
ATOM 1444 O O . ASN A 1 185 ? 4.547 -18.891 -6.319 1.00 58.16 185 ASN A O 1
ATOM 1448 N N . GLY A 1 186 ? 3.782 -17.928 -4.424 1.00 51.28 186 GLY A N 1
ATOM 1449 C CA . GLY A 1 186 ? 4.632 -18.611 -3.432 1.00 51.28 186 GLY A CA 1
ATOM 1450 C C . GLY A 1 186 ? 5.136 -20.023 -3.790 1.00 51.28 186 GLY A C 1
ATOM 1451 O O . GLY A 1 186 ? 6.346 -20.213 -3.869 1.00 51.28 186 GLY A O 1
ATOM 1452 N N . PRO A 1 187 ? 4.282 -21.026 -4.063 1.00 47.44 187 PRO A N 1
ATOM 1453 C CA . PRO A 1 187 ? 4.739 -22.378 -4.367 1.00 47.44 187 PRO A CA 1
ATOM 1454 C C . PRO A 1 187 ? 5.326 -22.503 -5.781 1.00 47.44 187 PRO A C 1
ATOM 1456 O O . PRO A 1 187 ? 6.264 -23.266 -5.979 1.00 47.44 187 PRO A O 1
ATOM 1459 N N . PHE A 1 188 ? 4.858 -21.733 -6.768 1.00 41.59 188 PHE A N 1
ATOM 1460 C CA . PHE A 1 188 ? 5.320 -21.872 -8.155 1.00 41.59 188 PHE A CA 1
ATOM 1461 C C . PHE A 1 188 ? 6.718 -21.293 -8.391 1.00 41.59 188 PHE A C 1
ATOM 1463 O O . PHE A 1 188 ? 7.514 -21.924 -9.079 1.00 41.59 188 PHE A O 1
ATOM 1470 N N . ARG A 1 189 ? 7.060 -20.131 -7.812 1.00 42.00 189 ARG A N 1
ATOM 1471 C CA . ARG A 1 189 ? 8.407 -19.548 -7.997 1.00 42.00 189 ARG A CA 1
ATOM 1472 C C . ARG A 1 189 ? 9.491 -20.323 -7.244 1.00 42.00 189 ARG A C 1
ATOM 1474 O O . ARG A 1 189 ? 10.597 -20.455 -7.759 1.00 42.00 189 ARG A O 1
ATOM 1481 N N . ILE A 1 190 ? 9.164 -20.873 -6.075 1.00 41.66 190 ILE A N 1
ATOM 1482 C CA . ILE A 1 190 ? 10.114 -21.602 -5.224 1.00 41.66 190 ILE A CA 1
ATOM 1483 C C . ILE A 1 190 ? 10.402 -23.006 -5.781 1.00 41.66 190 ILE A C 1
ATOM 1485 O O . ILE A 1 190 ? 11.562 -23.405 -5.838 1.00 41.66 190 ILE A O 1
ATOM 1489 N N . ILE A 1 191 ? 9.379 -23.729 -6.255 1.00 40.16 191 ILE A N 1
ATOM 1490 C CA . ILE A 1 191 ? 9.519 -25.127 -6.706 1.00 40.16 191 ILE A CA 1
ATOM 1491 C C . ILE A 1 191 ? 10.212 -25.240 -8.076 1.00 40.16 191 ILE A C 1
ATOM 1493 O O . ILE A 1 191 ? 10.930 -26.206 -8.317 1.00 40.16 191 ILE A O 1
ATOM 1497 N N . THR A 1 192 ? 10.044 -24.275 -8.990 1.00 39.50 192 THR A N 1
ATOM 1498 C CA . THR A 1 192 ? 10.657 -24.371 -10.333 1.00 39.50 192 THR A CA 1
ATOM 1499 C C . THR A 1 192 ? 12.030 -23.713 -10.446 1.00 39.50 192 THR A C 1
ATOM 1501 O O . THR A 1 192 ? 12.767 -24.027 -11.375 1.00 39.50 192 THR A O 1
ATOM 1504 N N . ALA A 1 193 ? 12.384 -22.790 -9.543 1.00 39.88 193 ALA A N 1
ATOM 1505 C CA . ALA A 1 193 ? 13.719 -22.183 -9.527 1.00 39.88 193 ALA A CA 1
ATOM 1506 C C . ALA A 1 193 ? 14.777 -23.114 -8.912 1.00 39.88 193 ALA A C 1
ATOM 1508 O O . ALA A 1 193 ? 15.968 -22.942 -9.169 1.00 39.88 193 ALA A O 1
ATOM 1509 N N . PHE A 1 194 ? 14.352 -24.117 -8.135 1.00 40.72 194 PHE A N 1
ATOM 1510 C CA . PHE A 1 194 ? 15.250 -25.002 -7.411 1.00 40.72 194 PHE A CA 1
ATOM 1511 C C . PHE A 1 194 ? 14.740 -26.454 -7.403 1.00 40.72 194 PHE A C 1
ATOM 1513 O O . PHE A 1 194 ? 13.741 -26.747 -6.752 1.00 40.72 194 PHE A O 1
ATOM 1520 N N . PRO A 1 195 ? 15.430 -27.406 -8.059 1.00 36.62 195 PRO A N 1
ATOM 1521 C CA . PRO A 1 195 ? 15.030 -28.815 -8.086 1.00 36.62 195 PRO A CA 1
ATOM 1522 C C . PRO A 1 195 ? 15.322 -29.576 -6.777 1.00 36.62 195 PRO A C 1
ATOM 1524 O O . PRO A 1 195 ? 15.238 -30.803 -6.752 1.00 36.62 195 PRO A O 1
ATOM 1527 N N . PHE A 1 196 ? 15.656 -28.892 -5.676 1.00 41.41 196 PHE A N 1
ATOM 1528 C CA . PHE A 1 196 ? 15.550 -29.509 -4.356 1.00 41.41 196 PHE A CA 1
ATOM 1529 C C . PHE A 1 196 ? 14.082 -29.483 -3.956 1.00 41.41 196 PHE A C 1
ATOM 1531 O O . PHE A 1 196 ? 13.514 -28.440 -3.645 1.00 41.41 196 PHE A O 1
ATOM 1538 N N . VAL A 1 197 ? 13.482 -30.667 -4.002 1.00 37.00 197 VAL A N 1
ATOM 1539 C CA . VAL A 1 197 ? 12.123 -30.965 -3.572 1.00 37.00 197 VAL A CA 1
ATOM 1540 C C . VAL A 1 197 ? 11.963 -30.553 -2.104 1.00 37.00 197 VAL A C 1
ATOM 1542 O O . VAL A 1 197 ? 12.146 -31.352 -1.188 1.00 37.00 197 VAL A O 1
ATOM 1545 N N . ILE A 1 198 ? 11.607 -29.294 -1.858 1.00 41.09 198 ILE A N 1
ATOM 1546 C CA . ILE A 1 198 ? 10.880 -28.951 -0.645 1.00 41.09 198 ILE A CA 1
ATOM 1547 C C . ILE A 1 198 ? 9.486 -29.515 -0.896 1.00 41.09 198 ILE A C 1
ATOM 1549 O O . ILE A 1 198 ? 8.690 -28.929 -1.628 1.00 41.09 198 ILE A O 1
ATOM 1553 N N . LEU A 1 199 ? 9.217 -30.700 -0.339 1.00 39.22 199 LEU A N 1
ATOM 1554 C CA . LEU A 1 199 ? 7.862 -31.208 -0.138 1.00 39.22 199 LEU A CA 1
ATOM 1555 C C . LEU A 1 199 ? 7.156 -30.234 0.811 1.00 39.22 199 LEU A C 1
ATOM 1557 O O . LEU A 1 199 ? 7.023 -30.483 2.006 1.00 39.22 199 LEU A O 1
ATOM 1561 N N . LEU A 1 200 ? 6.744 -29.084 0.282 1.00 44.16 200 LEU A N 1
ATOM 1562 C CA . LEU A 1 200 ? 5.720 -28.279 0.910 1.00 44.16 200 LEU A CA 1
ATOM 1563 C C . LEU A 1 200 ? 4.494 -29.184 0.953 1.00 44.16 200 LEU A C 1
ATOM 1565 O O . LEU A 1 200 ? 4.087 -29.737 -0.074 1.00 44.16 200 LEU A O 1
ATOM 1569 N N . SER A 1 201 ? 3.961 -29.416 2.151 1.00 39.16 201 SER A N 1
ATOM 1570 C CA . SER A 1 201 ? 2.737 -30.188 2.300 1.00 39.16 201 SER A CA 1
ATOM 1571 C C . SER A 1 201 ? 1.688 -29.608 1.352 1.00 39.16 201 SER A C 1
ATOM 1573 O O . SER A 1 201 ? 1.630 -28.397 1.143 1.00 39.16 201 SER A O 1
ATOM 1575 N N . SER A 1 202 ? 0.834 -30.451 0.779 1.00 40.03 202 SER A N 1
ATOM 1576 C CA . SER A 1 202 ? -0.263 -30.051 -0.118 1.00 40.03 202 SER A CA 1
ATOM 1577 C C . SER A 1 202 ? -1.236 -29.012 0.483 1.00 40.03 202 SER A C 1
ATOM 1579 O O . SER A 1 202 ? -2.163 -28.570 -0.188 1.00 40.03 202 SER A O 1
ATOM 1581 N N . THR A 1 203 ? -1.032 -28.621 1.742 1.00 41.09 203 THR A N 1
ATOM 1582 C CA . THR A 1 203 ? -1.654 -27.502 2.458 1.00 41.09 203 THR A CA 1
ATOM 1583 C C . THR A 1 203 ? -1.041 -26.123 2.163 1.00 41.09 203 THR A C 1
ATOM 1585 O O . THR A 1 203 ? -1.694 -25.125 2.449 1.00 41.09 203 THR A O 1
ATOM 1588 N N . PHE A 1 204 ? 0.144 -26.021 1.547 1.00 42.75 204 PHE A N 1
ATOM 1589 C CA . PHE A 1 204 ? 0.739 -24.763 1.054 1.00 42.75 204 PHE A CA 1
ATOM 1590 C C . PHE A 1 204 ? 0.141 -24.361 -0.306 1.00 42.75 204 PHE A C 1
ATOM 1592 O O . PHE A 1 204 ? 0.826 -24.165 -1.310 1.00 42.75 204 PHE A O 1
ATOM 1599 N N . ALA A 1 205 ? -1.182 -24.268 -0.368 1.00 38.47 205 ALA A N 1
ATOM 1600 C CA . ALA A 1 205 ? -1.881 -23.855 -1.572 1.00 38.47 205 ALA A CA 1
ATOM 1601 C C . ALA A 1 205 ? -1.905 -22.323 -1.676 1.00 38.47 205 ALA A C 1
ATOM 1603 O O . ALA A 1 205 ? -2.961 -2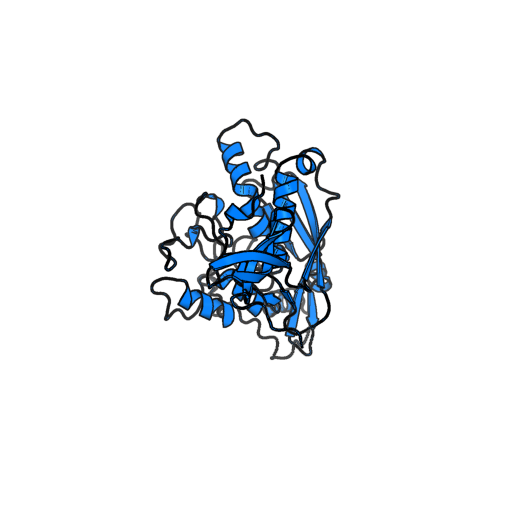1.720 -1.516 1.00 38.47 205 ALA A O 1
ATOM 1604 N N . TYR A 1 206 ? -0.791 -21.668 -2.024 1.00 51.50 206 TYR A N 1
ATOM 1605 C CA . TYR A 1 206 ? -0.911 -20.336 -2.640 1.00 51.50 206 TYR A CA 1
ATOM 1606 C C . TYR A 1 206 ? -1.170 -20.501 -4.142 1.00 51.50 206 TYR A C 1
ATOM 1608 O O . TYR A 1 206 ? -0.412 -20.037 -4.989 1.00 51.50 206 TYR A O 1
ATOM 1616 N N . ASN A 1 207 ? -2.284 -21.162 -4.475 1.00 50.16 207 ASN A N 1
ATOM 1617 C CA . ASN A 1 207 ? -2.922 -21.066 -5.791 1.00 50.16 207 ASN A CA 1
ATOM 1618 C C . ASN A 1 207 ? -3.683 -19.742 -5.855 1.00 50.16 207 ASN A C 1
ATOM 1620 O O . ASN A 1 207 ? -4.892 -19.699 -6.055 1.00 50.16 207 ASN A O 1
ATOM 1624 N N . VAL A 1 208 ? -2.978 -18.647 -5.585 1.00 57.53 208 VAL A N 1
ATOM 1625 C CA . VAL A 1 208 ? -3.580 -17.325 -5.607 1.00 57.53 208 VAL A CA 1
ATOM 1626 C C . VAL A 1 208 ? -3.843 -16.949 -7.058 1.00 57.53 208 VAL A C 1
ATOM 1628 O O . VAL A 1 208 ? -4.890 -16.383 -7.339 1.00 57.53 208 VAL A O 1
ATOM 1631 N N . ILE A 1 209 ? -2.972 -17.349 -7.992 1.00 61.72 209 ILE A N 1
ATOM 1632 C CA . ILE A 1 209 ? -3.186 -17.137 -9.423 1.00 61.72 209 ILE A CA 1
ATOM 1633 C C . ILE A 1 209 ? -3.843 -18.362 -10.071 1.00 61.72 209 ILE A C 1
ATOM 1635 O O . ILE A 1 209 ? -3.290 -19.459 -10.021 1.00 61.72 209 ILE A O 1
ATOM 1639 N N . GLY A 1 210 ? -5.008 -18.185 -10.703 1.00 57.84 210 GLY A N 1
ATOM 1640 C CA . GLY A 1 210 ? -5.687 -19.249 -11.453 1.00 57.84 210 GLY A CA 1
ATOM 1641 C C . GLY A 1 210 ? -4.782 -19.842 -12.543 1.00 57.84 210 GLY A C 1
ATOM 1642 O O . GLY A 1 210 ? -4.344 -19.135 -13.448 1.00 57.84 210 GLY A O 1
ATOM 1643 N N . THR A 1 211 ? -4.499 -21.143 -12.468 1.00 54.69 211 THR A N 1
ATOM 1644 C CA . THR A 1 211 ? -3.395 -21.828 -13.174 1.00 54.69 211 THR A CA 1
ATOM 1645 C C . THR A 1 211 ? -3.655 -22.181 -14.649 1.00 54.69 211 THR A C 1
ATOM 1647 O O . THR A 1 211 ? -2.927 -22.983 -15.225 1.00 54.69 211 THR A O 1
ATOM 1650 N N . GLY A 1 212 ? -4.669 -21.601 -15.297 1.00 53.25 212 GLY A N 1
ATOM 1651 C CA . GLY A 1 212 ? -5.113 -22.050 -16.626 1.00 53.25 212 GLY A CA 1
ATOM 1652 C C . GLY A 1 212 ? -4.664 -21.207 -17.821 1.00 53.25 212 GLY A C 1
ATOM 1653 O O . GLY A 1 212 ? -4.670 -21.710 -18.942 1.00 53.25 212 GLY A O 1
ATOM 1654 N N . ASN A 1 213 ? -4.314 -19.930 -17.623 1.00 63.84 213 ASN A N 1
ATOM 1655 C CA . ASN A 1 213 ? -3.980 -19.041 -18.735 1.00 63.84 213 ASN A CA 1
ATOM 1656 C C . ASN A 1 213 ? -2.969 -17.944 -18.329 1.00 63.84 213 ASN A C 1
ATOM 1658 O O . ASN A 1 213 ? -3.372 -16.964 -17.698 1.00 63.84 213 ASN A O 1
ATOM 1662 N N . PRO A 1 214 ? -1.684 -18.045 -18.724 1.00 65.56 214 PRO A N 1
ATOM 1663 C CA . PRO A 1 214 ? -0.675 -17.024 -18.427 1.00 65.56 214 PRO A CA 1
ATOM 1664 C C . PRO A 1 214 ? -0.957 -15.687 -19.126 1.00 65.56 214 PRO A C 1
ATOM 1666 O O . PRO A 1 214 ? -0.464 -14.655 -18.688 1.00 65.56 214 PRO A O 1
ATOM 1669 N N . THR A 1 215 ? -1.793 -15.666 -20.171 1.00 72.12 215 THR A N 1
ATOM 1670 C CA . THR A 1 215 ? -2.260 -14.421 -20.800 1.00 72.12 215 THR A CA 1
ATOM 1671 C C . THR A 1 215 ? -3.521 -13.871 -20.140 1.00 72.12 215 THR A C 1
ATOM 1673 O O . THR A 1 215 ? -4.015 -12.828 -20.551 1.00 72.12 215 THR A O 1
ATOM 1676 N N . ASN A 1 216 ? -4.055 -14.523 -19.105 1.00 79.00 216 ASN A N 1
ATOM 1677 C CA . ASN A 1 216 ? -5.177 -14.007 -18.328 1.00 79.00 216 ASN A CA 1
ATOM 1678 C C . ASN A 1 216 ? -5.116 -14.443 -16.846 1.00 79.00 216 ASN A C 1
ATOM 1680 O O . ASN A 1 216 ? -6.036 -15.108 -16.355 1.00 79.00 216 ASN A O 1
ATOM 1684 N N . PRO A 1 217 ? -4.041 -14.088 -16.118 1.00 81.00 217 PRO A N 1
ATOM 1685 C CA . PRO A 1 217 ? -3.890 -14.435 -14.712 1.00 81.00 217 PRO A CA 1
ATOM 1686 C C . PRO A 1 217 ? -4.947 -13.724 -13.858 1.00 81.00 217 PRO A C 1
ATOM 1688 O O . PRO A 1 217 ? -5.294 -12.566 -14.109 1.00 81.00 217 PRO A O 1
ATOM 1691 N N . HIS A 1 218 ? -5.446 -14.419 -12.837 1.00 85.44 218 HIS A N 1
ATOM 1692 C CA . HIS A 1 218 ? -6.403 -13.870 -11.877 1.00 85.44 218 HIS A CA 1
ATOM 1693 C C . HIS A 1 218 ? -6.038 -14.238 -10.449 1.00 85.44 218 HIS A C 1
ATOM 1695 O O . HIS A 1 218 ? -5.759 -15.404 -10.197 1.00 85.44 218 HIS A O 1
ATOM 1701 N N . PHE A 1 219 ? -6.147 -13.287 -9.525 1.00 86.75 219 PHE A N 1
ATOM 1702 C CA . PHE A 1 219 ? -6.055 -13.507 -8.087 1.00 86.75 219 PHE A CA 1
ATOM 1703 C C . PHE A 1 219 ? -7.371 -14.096 -7.568 1.00 86.75 219 PHE A C 1
ATOM 1705 O O . PHE A 1 219 ? -8.431 -13.499 -7.746 1.00 86.75 219 PHE A O 1
ATOM 1712 N N . THR A 1 220 ? -7.332 -15.252 -6.920 1.00 86.62 220 THR A N 1
ATOM 1713 C CA . THR A 1 220 ? -8.524 -16.026 -6.537 1.00 86.62 220 THR A CA 1
ATOM 1714 C C . THR A 1 220 ? -8.632 -16.267 -5.036 1.00 86.62 220 THR A C 1
ATOM 1716 O O . THR A 1 220 ? -9.597 -16.890 -4.592 1.00 86.62 220 THR A O 1
ATOM 1719 N N . ALA A 1 221 ? -7.681 -15.766 -4.237 1.00 84.25 221 ALA A N 1
ATOM 1720 C CA . ALA A 1 221 ? -7.720 -16.012 -2.805 1.00 84.25 221 ALA A CA 1
ATOM 1721 C C . ALA A 1 221 ? -8.913 -15.290 -2.134 1.00 84.25 221 ALA A C 1
ATOM 1723 O O . ALA A 1 221 ? -9.325 -14.209 -2.580 1.00 84.25 221 ALA A O 1
ATOM 1724 N N . PRO A 1 222 ? -9.529 -15.910 -1.107 1.00 87.75 222 PRO A N 1
ATOM 1725 C CA . PRO A 1 222 ? -10.894 -15.570 -0.717 1.00 87.75 222 PRO A CA 1
ATOM 1726 C C . PRO A 1 222 ? -11.074 -14.164 -0.144 1.00 87.75 222 PRO A C 1
ATOM 1728 O O . PRO A 1 222 ? -12.112 -13.553 -0.402 1.00 87.75 222 PRO A O 1
ATOM 1731 N N . ASN A 1 223 ? -10.117 -13.641 0.637 1.00 90.94 223 ASN A N 1
ATOM 1732 C CA . ASN A 1 223 ? -10.317 -12.357 1.315 1.00 90.94 223 ASN A CA 1
ATOM 1733 C C . ASN A 1 223 ? -10.293 -11.203 0.305 1.00 90.94 223 ASN A C 1
ATOM 1735 O O . ASN A 1 223 ? -11.216 -10.386 0.291 1.00 90.94 223 ASN A O 1
ATOM 1739 N N . ALA A 1 224 ? -9.283 -11.149 -0.569 1.00 92.75 224 ALA A N 1
ATOM 1740 C CA . ALA A 1 224 ? -9.205 -10.133 -1.613 1.00 92.75 224 ALA A CA 1
ATOM 1741 C C . ALA A 1 224 ? -10.361 -10.254 -2.604 1.00 92.75 224 ALA A C 1
ATOM 1743 O O . ALA A 1 224 ? -10.952 -9.239 -2.961 1.00 92.75 224 ALA A O 1
ATOM 1744 N N . LEU A 1 225 ? -10.730 -11.475 -3.013 1.00 93.00 225 LEU A N 1
ATOM 1745 C CA . LEU A 1 225 ? -11.837 -11.679 -3.946 1.00 93.00 225 LEU A CA 1
ATOM 1746 C C . LEU A 1 225 ? -13.187 -11.253 -3.346 1.00 93.00 225 LEU A C 1
ATOM 1748 O O . LEU A 1 225 ? -13.996 -10.648 -4.048 1.00 93.00 225 LEU A O 1
ATOM 1752 N N . SER A 1 226 ? -13.430 -11.513 -2.055 1.00 95.31 226 SER A N 1
ATOM 1753 C CA . SER A 1 226 ? -14.618 -10.989 -1.362 1.00 95.31 226 SER A CA 1
ATOM 1754 C C . SER A 1 226 ? -14.618 -9.462 -1.368 1.00 95.31 226 SER A C 1
ATOM 1756 O O . SER A 1 226 ? -15.585 -8.843 -1.805 1.00 95.31 226 SER A O 1
ATOM 1758 N N . ALA A 1 227 ? -13.500 -8.847 -0.975 1.00 96.50 227 ALA A N 1
ATOM 1759 C CA . ALA A 1 227 ? -13.366 -7.396 -0.968 1.00 96.50 227 ALA A CA 1
ATOM 1760 C C . ALA A 1 227 ? -13.522 -6.780 -2.370 1.00 96.50 227 ALA A C 1
ATOM 1762 O O . ALA A 1 227 ? -14.118 -5.716 -2.501 1.00 96.50 227 ALA A O 1
ATOM 1763 N N . TRP A 1 228 ? -13.037 -7.441 -3.423 1.00 96.31 228 TRP A N 1
ATOM 1764 C CA . TRP A 1 228 ? -13.225 -7.027 -4.814 1.00 96.31 228 TRP A CA 1
ATOM 1765 C C . TRP A 1 228 ? -14.701 -7.018 -5.212 1.00 96.31 228 TRP A C 1
ATOM 1767 O O . TRP A 1 228 ? -15.194 -6.002 -5.697 1.00 96.31 228 TRP A O 1
ATOM 1777 N N . ARG A 1 229 ? -15.417 -8.121 -4.954 1.00 97.31 229 ARG A N 1
ATOM 1778 C CA . ARG A 1 229 ? -16.858 -8.253 -5.238 1.00 97.31 229 ARG A CA 1
ATOM 1779 C C . ARG A 1 229 ? -17.697 -7.206 -4.506 1.00 97.31 229 ARG A C 1
ATOM 1781 O O . ARG A 1 229 ? -18.707 -6.769 -5.042 1.00 97.31 229 ARG A O 1
ATOM 1788 N N . GLU A 1 230 ? -17.280 -6.825 -3.299 1.00 96.50 230 GLU A N 1
ATOM 1789 C CA . GLU A 1 230 ? -17.917 -5.776 -2.494 1.00 96.50 230 GLU A CA 1
ATOM 1790 C C . GLU A 1 230 ? -17.583 -4.356 -2.969 1.00 96.50 230 GLU A C 1
ATOM 1792 O O . GLU A 1 230 ? -18.392 -3.452 -2.796 1.00 96.50 230 GLU A O 1
ATOM 1797 N N . THR A 1 231 ? -16.377 -4.134 -3.502 1.00 94.56 231 THR A N 1
ATOM 1798 C CA . THR A 1 231 ? -15.865 -2.786 -3.806 1.00 94.56 231 THR A CA 1
ATOM 1799 C C . THR A 1 231 ? -16.188 -2.358 -5.236 1.00 94.56 231 THR A C 1
ATOM 1801 O O . THR A 1 231 ? -16.458 -1.180 -5.470 1.00 94.56 231 THR A O 1
ATOM 1804 N N . MET A 1 232 ? -16.152 -3.288 -6.196 1.00 95.62 232 MET A N 1
ATOM 1805 C CA . MET A 1 232 ? -16.177 -2.979 -7.628 1.00 95.62 232 MET A CA 1
ATOM 1806 C C . MET A 1 232 ? -17.573 -3.134 -8.249 1.00 95.62 232 MET A C 1
ATOM 1808 O O . MET A 1 232 ? -18.241 -4.161 -8.109 1.00 95.62 232 MET A O 1
ATOM 1812 N N . GLN A 1 233 ? -17.995 -2.130 -9.019 1.00 96.75 233 GLN A N 1
ATOM 1813 C CA . GLN A 1 233 ? -19.287 -2.112 -9.701 1.00 96.75 233 GLN A CA 1
ATOM 1814 C C . GLN A 1 233 ? -19.390 -3.249 -10.721 1.00 96.75 233 GLN A C 1
ATOM 1816 O O . GLN A 1 233 ? -18.495 -3.466 -11.537 1.00 96.75 233 GLN A O 1
ATOM 1821 N N . GLY A 1 234 ? -20.509 -3.975 -10.689 1.00 95.62 234 GLY A N 1
ATOM 1822 C CA . GLY A 1 234 ? -20.767 -5.074 -11.623 1.00 95.62 234 GLY A CA 1
ATOM 1823 C C . GLY A 1 234 ? -19.874 -6.305 -11.422 1.00 95.62 234 GLY A C 1
ATOM 1824 O O . GLY A 1 234 ? -19.931 -7.222 -12.235 1.00 95.62 234 GLY A O 1
ATOM 1825 N N . GLN A 1 235 ? -19.074 -6.362 -10.351 1.00 96.12 235 GLN A N 1
ATOM 1826 C CA . GLN A 1 235 ? -18.128 -7.455 -10.096 1.00 96.12 235 GLN A CA 1
ATOM 1827 C C . GLN A 1 235 ? -18.605 -8.466 -9.045 1.00 96.12 235 GLN A C 1
ATOM 1829 O O . GLN A 1 235 ? -17.836 -9.343 -8.660 1.00 96.12 235 GLN A O 1
ATOM 1834 N N . ALA A 1 236 ? -19.866 -8.412 -8.601 1.00 95.69 236 ALA A N 1
ATOM 1835 C CA . ALA A 1 236 ? -20.397 -9.319 -7.574 1.00 95.69 236 ALA A CA 1
ATOM 1836 C C . ALA A 1 236 ? -20.230 -10.816 -7.925 1.00 95.69 236 ALA A C 1
ATOM 1838 O O . ALA A 1 236 ? -20.024 -11.644 -7.039 1.00 95.69 236 ALA A O 1
ATOM 1839 N N . GLY A 1 237 ? -20.274 -11.159 -9.219 1.00 95.50 237 GLY A N 1
ATOM 1840 C CA . GLY A 1 237 ? -20.077 -12.520 -9.734 1.00 95.50 237 GLY A CA 1
ATOM 1841 C C . GLY A 1 237 ? -18.639 -12.872 -10.137 1.00 95.50 237 GLY A C 1
ATOM 1842 O O . GLY A 1 237 ? -18.420 -13.962 -10.659 1.00 95.50 237 GLY A O 1
ATOM 1843 N N . ALA A 1 238 ? -17.659 -11.982 -9.938 1.00 93.25 238 ALA A N 1
ATOM 1844 C CA . ALA A 1 238 ? -16.279 -12.211 -10.373 1.00 93.25 238 ALA A CA 1
ATOM 1845 C C . ALA A 1 238 ? -15.691 -13.464 -9.709 1.00 93.25 238 ALA A C 1
ATOM 1847 O O . ALA A 1 238 ? -15.807 -13.631 -8.500 1.00 93.25 238 ALA A O 1
ATOM 1848 N N . THR A 1 239 ? -15.038 -14.350 -10.456 1.00 90.75 239 THR A N 1
ATOM 1849 C CA . THR A 1 239 ? -14.387 -15.562 -9.911 1.00 90.75 239 THR A CA 1
ATOM 1850 C C . THR A 1 239 ? -12.900 -15.368 -9.617 1.00 90.75 239 THR A C 1
ATOM 1852 O O . THR A 1 239 ? -12.255 -16.269 -9.090 1.00 90.75 239 THR A O 1
ATOM 1855 N N . GLY A 1 240 ? -12.363 -14.191 -9.929 1.00 89.56 240 GLY A N 1
ATOM 1856 C CA . GLY A 1 240 ? -10.998 -13.783 -9.639 1.00 89.56 240 GLY A CA 1
ATOM 1857 C C . GLY A 1 240 ? -10.795 -12.304 -9.966 1.00 89.56 240 GLY A C 1
ATOM 1858 O O . GLY A 1 240 ? -11.602 -11.705 -10.677 1.00 89.56 240 GLY A O 1
ATOM 1859 N N . ILE A 1 241 ? -9.719 -11.722 -9.448 1.00 91.19 241 ILE A N 1
ATOM 1860 C CA . ILE A 1 241 ? -9.311 -10.339 -9.703 1.00 91.19 241 ILE A CA 1
ATOM 1861 C C . ILE A 1 241 ? -8.290 -10.344 -10.840 1.00 91.19 241 ILE A C 1
ATOM 1863 O O . ILE A 1 241 ? -7.285 -11.046 -10.723 1.00 91.19 241 ILE A O 1
ATOM 1867 N N . PRO A 1 242 ? -8.496 -9.595 -11.930 1.00 89.94 242 PRO A N 1
ATOM 1868 C CA . PRO A 1 242 ? -7.532 -9.512 -13.020 1.00 89.94 242 PRO A CA 1
ATOM 1869 C C . PRO A 1 242 ? -6.138 -9.070 -12.550 1.00 89.94 242 PRO A C 1
ATOM 1871 O O . PRO A 1 242 ? -5.983 -8.017 -11.931 1.00 89.94 242 PRO A O 1
ATOM 1874 N N . ILE A 1 243 ? -5.119 -9.856 -12.891 1.00 87.25 243 ILE A N 1
ATOM 1875 C CA . ILE A 1 243 ? -3.707 -9.548 -12.629 1.00 87.25 243 ILE A CA 1
ATOM 1876 C C . ILE A 1 243 ? -3.041 -9.071 -13.923 1.00 87.25 243 ILE A C 1
ATOM 1878 O O . ILE A 1 243 ? -3.385 -9.527 -15.020 1.00 87.25 243 ILE A O 1
ATOM 1882 N N . GLU A 1 244 ? -2.087 -8.154 -13.800 1.00 86.19 244 GLU A N 1
ATOM 1883 C CA . GLU A 1 244 ? -1.274 -7.684 -14.917 1.00 86.19 244 GLU A CA 1
ATOM 1884 C C . GLU A 1 244 ? -0.539 -8.836 -15.621 1.00 86.19 244 GLU A C 1
ATOM 1886 O O . GLU A 1 244 ? 0.050 -9.714 -14.989 1.00 86.19 244 GLU A O 1
ATOM 1891 N N . ASN A 1 245 ? -0.560 -8.809 -16.948 1.00 82.75 245 ASN A N 1
ATOM 1892 C CA . ASN A 1 245 ? -0.001 -9.825 -17.834 1.00 82.75 245 ASN A CA 1
ATOM 1893 C C . ASN A 1 245 ? 0.877 -9.222 -18.942 1.00 82.75 245 ASN A C 1
ATOM 1895 O O . ASN A 1 245 ? 1.217 -9.917 -19.899 1.00 82.75 245 ASN A O 1
ATOM 1899 N N . TYR A 1 246 ? 1.220 -7.936 -18.857 1.00 80.25 246 TYR A N 1
ATOM 1900 C CA . TYR A 1 246 ? 2.041 -7.258 -19.849 1.00 80.25 246 TYR A CA 1
ATOM 1901 C C . TYR A 1 246 ? 3.352 -8.009 -20.120 1.00 80.25 246 TYR A C 1
ATOM 1903 O O . TYR A 1 246 ? 4.106 -8.342 -19.207 1.00 80.25 246 TYR A O 1
ATOM 1911 N N . GLY A 1 247 ? 3.624 -8.287 -21.397 1.00 74.88 247 GLY A N 1
ATOM 1912 C CA . GLY A 1 247 ? 4.798 -9.055 -21.819 1.00 74.88 247 GLY A CA 1
ATOM 1913 C C . GLY A 1 247 ? 4.687 -10.571 -21.604 1.00 74.88 247 GLY A C 1
ATOM 1914 O O . GLY A 1 247 ? 5.646 -11.287 -21.886 1.00 74.88 247 GLY A O 1
ATOM 1915 N N . MET A 1 248 ? 3.540 -11.085 -21.143 1.00 75.94 248 MET A N 1
ATOM 1916 C CA . MET A 1 248 ? 3.290 -12.524 -21.058 1.00 75.94 248 MET A CA 1
ATOM 1917 C C . MET A 1 248 ? 2.706 -13.073 -22.365 1.00 75.94 248 MET A C 1
ATOM 1919 O O . MET A 1 248 ? 1.815 -12.495 -22.983 1.00 75.94 248 MET A O 1
ATOM 1923 N N . SER A 1 249 ? 3.192 -14.244 -22.757 1.00 74.69 249 SER A N 1
ATOM 1924 C CA . SER A 1 249 ? 2.710 -15.063 -23.867 1.00 74.69 249 SER A CA 1
ATOM 1925 C C . SER A 1 249 ? 2.173 -16.396 -23.342 1.00 74.69 249 SER A C 1
ATOM 1927 O O . SER A 1 249 ? 2.397 -16.752 -22.185 1.00 74.69 249 SER A O 1
ATOM 1929 N N . ALA A 1 250 ? 1.508 -17.176 -24.199 1.00 69.62 250 ALA A N 1
ATOM 1930 C CA . ALA A 1 250 ? 1.033 -18.518 -23.846 1.00 69.62 250 ALA A CA 1
ATOM 1931 C C . ALA A 1 250 ? 2.163 -19.468 -23.396 1.00 69.62 250 ALA A C 1
ATOM 1933 O O . ALA A 1 250 ? 1.907 -20.430 -22.679 1.00 69.62 250 ALA A O 1
ATOM 1934 N N . THR A 1 251 ? 3.406 -19.188 -23.799 1.00 66.88 251 THR A N 1
ATOM 1935 C CA . THR A 1 251 ? 4.604 -19.961 -23.444 1.00 66.88 251 THR A CA 1
ATOM 1936 C C . THR A 1 251 ? 5.433 -19.312 -22.338 1.00 66.88 251 THR A C 1
ATOM 1938 O O . THR A 1 251 ? 6.446 -19.878 -21.933 1.00 66.88 251 THR A O 1
ATOM 1941 N N . THR A 1 252 ? 5.051 -18.124 -21.854 1.00 65.25 252 THR A N 1
ATOM 1942 C CA . THR A 1 252 ? 5.773 -17.458 -20.767 1.00 65.25 252 THR A CA 1
ATOM 1943 C C . THR A 1 252 ? 5.593 -18.266 -19.494 1.00 65.25 252 THR A C 1
ATOM 1945 O O . THR A 1 252 ? 4.486 -18.401 -18.972 1.00 65.25 252 THR A O 1
ATOM 1948 N N . ILE A 1 253 ? 6.701 -18.785 -18.974 1.00 61.88 253 ILE A N 1
ATOM 1949 C CA . ILE A 1 253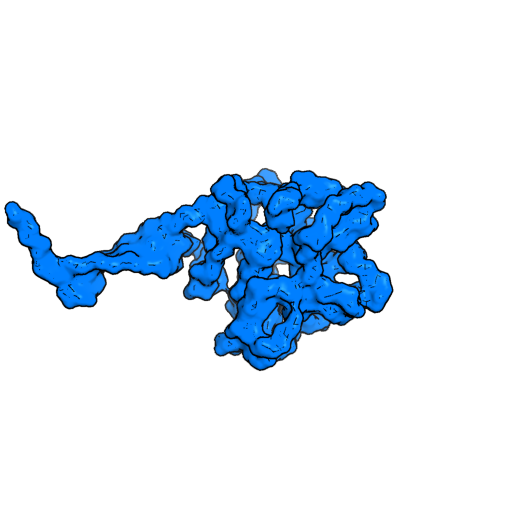 ? 6.716 -19.405 -17.654 1.00 61.88 253 ILE A CA 1
ATOM 1950 C C . ILE A 1 253 ? 6.452 -18.289 -16.637 1.00 61.88 253 ILE A C 1
ATOM 1952 O O . ILE A 1 253 ? 7.060 -17.224 -16.711 1.00 61.88 253 ILE A O 1
ATOM 1956 N N . MET A 1 254 ? 5.565 -18.519 -15.668 1.00 57.62 254 MET A N 1
ATOM 1957 C CA . MET A 1 254 ? 5.182 -17.531 -14.639 1.00 57.62 254 MET A CA 1
ATOM 1958 C C . MET A 1 254 ? 6.387 -16.950 -13.860 1.00 57.62 254 MET A C 1
ATOM 1960 O O . MET A 1 254 ? 6.314 -15.866 -13.280 1.00 57.62 254 MET A O 1
ATOM 1964 N N . THR A 1 255 ? 7.518 -17.658 -13.850 1.00 54.66 255 THR A N 1
ATOM 1965 C CA . THR A 1 255 ? 8.785 -17.230 -13.239 1.00 54.66 255 THR A CA 1
ATOM 1966 C C . THR A 1 255 ? 9.607 -16.268 -14.102 1.00 54.66 255 THR A C 1
ATOM 1968 O O . THR A 1 255 ? 10.494 -15.607 -13.577 1.00 54.66 255 THR A O 1
ATOM 1971 N N . GLN A 1 256 ? 9.301 -16.160 -15.398 1.00 55.22 256 GLN A N 1
ATOM 1972 C CA . GLN A 1 256 ? 9.935 -15.250 -16.361 1.00 55.22 256 GLN A CA 1
ATOM 1973 C C . GLN A 1 256 ? 9.112 -13.977 -16.602 1.00 55.22 256 GLN A C 1
ATOM 1975 O O . GLN A 1 256 ? 9.509 -13.122 -17.391 1.00 55.22 256 GLN A O 1
ATOM 1980 N N . ALA A 1 257 ? 7.960 -13.845 -15.939 1.00 57.84 257 ALA A N 1
ATOM 1981 C CA . ALA A 1 257 ? 7.215 -12.597 -15.902 1.00 57.84 257 ALA A CA 1
ATOM 1982 C C . ALA A 1 257 ? 8.113 -11.505 -15.291 1.00 57.84 257 ALA A C 1
ATOM 1984 O O . ALA A 1 257 ? 8.559 -11.645 -14.147 1.00 57.84 257 ALA A O 1
ATOM 1985 N N . GLY A 1 258 ? 8.414 -10.461 -16.075 1.00 61.38 258 GLY A N 1
ATOM 1986 C CA . GLY A 1 258 ? 9.194 -9.301 -15.625 1.00 61.38 258 GLY A CA 1
ATOM 1987 C C . GLY A 1 258 ? 8.526 -8.569 -14.454 1.00 61.38 258 GLY A C 1
ATOM 1988 O O . GLY A 1 258 ? 7.417 -8.919 -14.063 1.00 61.38 258 GLY A O 1
ATOM 1989 N N . GLY A 1 259 ? 9.168 -7.527 -13.911 1.00 67.50 259 GLY A N 1
ATOM 1990 C CA . GLY A 1 259 ? 8.706 -6.824 -12.694 1.00 67.50 259 GLY A CA 1
ATOM 1991 C C . GLY A 1 259 ? 7.286 -6.235 -12.756 1.00 67.50 259 GLY A C 1
ATOM 1992 O O . GLY A 1 259 ? 6.706 -5.902 -11.732 1.00 67.50 259 GLY A O 1
ATOM 1993 N N . THR A 1 260 ? 6.710 -6.142 -13.951 1.00 75.00 260 THR A N 1
ATOM 1994 C CA . THR A 1 260 ? 5.364 -5.634 -14.234 1.00 75.00 260 THR A CA 1
ATOM 1995 C C . THR A 1 260 ? 4.294 -6.732 -14.139 1.00 75.00 260 THR A C 1
ATOM 1997 O O . THR A 1 260 ? 3.291 -6.580 -13.443 1.00 75.00 260 THR A O 1
ATOM 2000 N N . ALA A 1 261 ? 4.488 -7.857 -14.825 1.00 77.88 261 ALA A N 1
ATOM 2001 C CA . ALA A 1 261 ? 3.491 -8.920 -14.881 1.00 77.88 261 ALA A CA 1
ATOM 2002 C C . ALA A 1 261 ? 3.468 -9.744 -13.591 1.00 77.88 261 ALA A C 1
ATOM 2004 O O . ALA A 1 261 ? 4.498 -10.001 -12.974 1.00 77.88 261 ALA A O 1
ATOM 2005 N N . LEU A 1 262 ? 2.275 -10.193 -13.199 1.00 78.12 262 LEU A N 1
ATOM 2006 C CA . LEU A 1 262 ? 2.024 -10.976 -11.983 1.00 78.12 262 LEU A CA 1
ATOM 2007 C C . LEU A 1 262 ? 2.286 -10.265 -10.650 1.00 78.12 262 LEU A C 1
ATOM 2009 O O . LEU A 1 262 ? 2.066 -10.876 -9.606 1.00 78.12 262 LEU A O 1
ATOM 2013 N N . ALA A 1 263 ? 2.718 -9.004 -10.680 1.00 81.31 263 ALA A N 1
ATOM 2014 C CA . ALA A 1 263 ? 2.990 -8.216 -9.484 1.00 81.31 263 ALA A CA 1
ATOM 2015 C C . ALA A 1 263 ? 1.900 -7.174 -9.172 1.00 81.31 263 ALA A C 1
ATOM 2017 O O . ALA A 1 263 ? 1.828 -6.675 -8.054 1.00 81.31 263 ALA A O 1
ATOM 2018 N N . HIS A 1 264 ? 1.028 -6.889 -10.140 1.00 88.25 264 HIS A N 1
ATOM 2019 C CA . HIS A 1 264 ? 0.086 -5.774 -10.106 1.00 8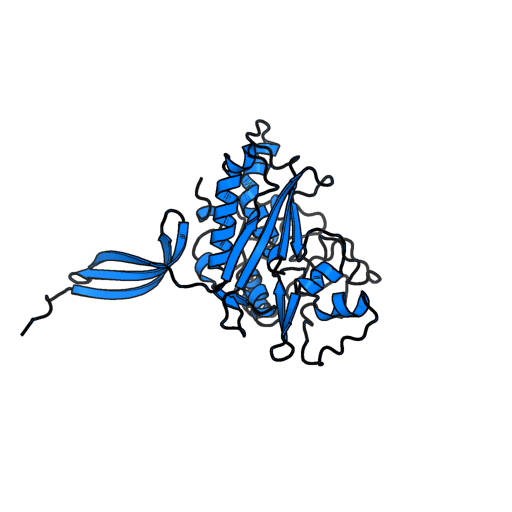8.25 264 HIS A CA 1
ATOM 2020 C C . HIS A 1 264 ? -1.334 -6.212 -10.446 1.00 88.25 264 HIS A C 1
ATOM 2022 O O . HIS A 1 264 ? -1.553 -7.238 -11.102 1.00 88.25 264 HIS A O 1
ATOM 2028 N N . TRP A 1 265 ? -2.305 -5.383 -10.078 1.00 90.38 265 TRP A N 1
ATOM 2029 C CA . TRP A 1 265 ? -3.644 -5.470 -10.653 1.00 90.38 265 TRP A CA 1
ATOM 2030 C C . TRP A 1 265 ? -3.618 -5.048 -12.117 1.00 90.38 265 TRP A C 1
ATOM 2032 O O . TRP A 1 265 ? -2.802 -4.223 -12.525 1.00 90.38 265 TRP A O 1
ATOM 2042 N N . ARG A 1 266 ? -4.503 -5.639 -12.923 1.00 87.88 266 ARG A N 1
ATOM 2043 C CA . ARG A 1 266 ? -4.481 -5.431 -14.371 1.00 87.88 266 ARG A CA 1
ATOM 2044 C C . ARG A 1 266 ? -4.843 -3.994 -14.747 1.00 87.88 266 ARG A C 1
ATOM 2046 O O . ARG A 1 266 ? -5.993 -3.583 -14.593 1.00 87.88 266 ARG A O 1
ATOM 2053 N N . ALA A 1 267 ? -3.888 -3.294 -15.347 1.00 84.12 267 ALA A N 1
ATOM 2054 C CA . ALA A 1 267 ? -4.134 -2.076 -16.104 1.00 84.12 267 ALA A CA 1
ATOM 2055 C C . ALA A 1 267 ? -4.527 -2.389 -17.561 1.00 84.12 267 ALA A C 1
ATOM 2057 O O . ALA A 1 267 ? -4.473 -3.530 -18.024 1.00 84.12 267 ALA A O 1
ATOM 2058 N N . VAL A 1 268 ? -4.886 -1.351 -18.320 1.00 81.00 268 VAL A N 1
ATOM 2059 C CA . VAL A 1 268 ? -4.883 -1.441 -19.788 1.00 81.00 268 VAL A CA 1
ATOM 2060 C C . VAL A 1 268 ? -3.427 -1.604 -20.258 1.00 81.00 268 VAL A C 1
ATOM 2062 O O . VAL A 1 268 ? -2.570 -0.841 -19.795 1.00 81.00 268 VAL A O 1
ATOM 2065 N N . PRO A 1 269 ? -3.116 -2.555 -21.165 1.00 70.75 269 PRO A N 1
ATOM 2066 C CA . PRO A 1 269 ? -1.762 -2.729 -21.688 1.00 70.75 269 PRO A CA 1
ATOM 2067 C C . PRO A 1 269 ? -1.177 -1.418 -22.230 1.00 70.75 269 PRO A C 1
ATOM 2069 O O . PRO A 1 269 ? -1.841 -0.707 -22.979 1.00 70.75 269 PRO A O 1
ATOM 2072 N N . GLY A 1 270 ? 0.066 -1.102 -21.856 1.00 62.78 270 GLY A N 1
ATOM 2073 C CA . GLY A 1 270 ? 0.737 0.150 -22.237 1.00 62.78 270 GLY A CA 1
ATOM 2074 C C . GLY A 1 270 ? 0.409 1.371 -21.361 1.00 62.78 270 GLY A C 1
ATOM 2075 O O . GLY A 1 270 ? 1.039 2.410 -21.532 1.00 62.78 270 GLY A O 1
ATOM 2076 N N . GLY A 1 271 ? -0.513 1.249 -20.398 1.00 69.31 271 GLY A N 1
ATOM 2077 C CA . GLY A 1 271 ? -0.825 2.298 -19.423 1.00 69.31 271 GLY A CA 1
ATOM 2078 C C . GLY A 1 271 ? -1.618 3.493 -19.976 1.00 69.31 271 GLY A C 1
ATOM 2079 O O . GLY A 1 271 ? -2.028 3.531 -21.134 1.00 69.31 271 GLY A O 1
ATOM 2080 N N . GLY A 1 272 ? -1.888 4.480 -19.112 1.00 66.88 272 GLY A N 1
ATOM 2081 C CA . GLY A 1 272 ? -2.406 5.804 -19.498 1.00 66.88 272 GLY A CA 1
ATOM 2082 C C . GLY A 1 272 ? -3.900 5.911 -19.834 1.00 66.88 272 GLY A C 1
ATOM 2083 O O . GLY A 1 272 ? -4.384 7.017 -20.060 1.00 66.88 272 GLY A O 1
ATOM 2084 N N . SER A 1 273 ? -4.646 4.805 -19.842 1.00 79.88 273 SER A N 1
ATOM 2085 C CA . SER A 1 273 ? -6.101 4.792 -20.059 1.00 79.88 273 SER A CA 1
ATOM 2086 C C . SER A 1 273 ? -6.852 4.205 -18.867 1.00 79.88 273 SER A C 1
ATOM 2088 O O . SER A 1 273 ? -6.309 3.407 -18.104 1.00 79.88 273 SER A O 1
ATOM 2090 N N . LEU A 1 274 ? -8.118 4.599 -18.720 1.00 86.50 274 LEU A N 1
ATOM 2091 C CA . LEU A 1 274 ? -9.031 4.006 -17.746 1.00 86.50 274 LEU A CA 1
ATOM 2092 C C . LEU A 1 274 ? -9.281 2.532 -18.086 1.00 86.50 274 LEU A C 1
ATOM 2094 O O . LEU A 1 274 ? -9.459 2.184 -19.253 1.00 86.50 274 LEU A O 1
ATOM 2098 N N . THR A 1 275 ? -9.340 1.677 -17.068 1.00 87.88 275 THR A N 1
ATOM 2099 C CA . THR A 1 275 ? -9.680 0.255 -17.233 1.00 87.88 275 THR A CA 1
ATOM 2100 C C . THR A 1 275 ? -11.159 0.047 -17.548 1.00 87.88 275 THR A C 1
ATOM 2102 O O . THR A 1 275 ? -11.532 -0.989 -18.092 1.00 87.88 275 THR A O 1
ATOM 2105 N N . GLY A 1 276 ? -12.014 1.006 -17.169 1.00 89.94 276 GLY A N 1
ATOM 2106 C CA . GLY A 1 276 ? -13.467 0.865 -17.213 1.00 89.94 276 GLY A CA 1
ATOM 2107 C C . GLY A 1 276 ? -14.035 0.068 -16.035 1.00 89.94 276 GLY A C 1
ATOM 2108 O O . GLY A 1 276 ? -15.254 0.016 -15.875 1.00 89.94 276 GLY A O 1
ATOM 2109 N N . ILE A 1 277 ? -13.183 -0.511 -15.182 1.00 91.69 277 ILE A N 1
ATOM 2110 C CA . ILE A 1 277 ? -13.589 -1.183 -13.950 1.00 91.69 277 ILE A CA 1
ATOM 2111 C C . ILE A 1 277 ? -13.550 -0.144 -12.830 1.00 91.69 277 ILE A C 1
ATOM 2113 O O . ILE A 1 277 ? -12.483 0.343 -12.456 1.00 91.69 277 ILE A O 1
ATOM 2117 N N . ARG A 1 278 ? -14.722 0.211 -12.303 1.00 93.75 278 ARG A N 1
ATOM 2118 C CA . ARG A 1 278 ? -14.872 1.265 -11.291 1.00 93.75 278 ARG A CA 1
ATOM 2119 C C . ARG A 1 278 ? -15.356 0.714 -9.964 1.00 93.75 278 ARG A C 1
ATOM 2121 O O . ARG A 1 278 ? -16.108 -0.260 -9.937 1.00 93.75 278 ARG A O 1
ATOM 2128 N N . ASP A 1 279 ? -14.959 1.352 -8.875 1.00 93.12 279 ASP A N 1
ATOM 2129 C CA . ASP A 1 279 ? -15.527 1.082 -7.559 1.00 93.12 279 ASP A CA 1
ATOM 2130 C C . ASP A 1 279 ? -16.882 1.774 -7.353 1.00 93.12 279 ASP A C 1
ATOM 2132 O O . ASP A 1 279 ? -17.340 2.566 -8.181 1.00 93.12 279 ASP A O 1
ATOM 2136 N N . HIS A 1 280 ? -17.561 1.479 -6.246 1.00 93.25 280 HIS A N 1
ATOM 2137 C CA . HIS A 1 280 ? -18.844 2.106 -5.913 1.00 93.25 280 HIS A CA 1
ATOM 2138 C C . HIS A 1 280 ? -18.765 3.628 -5.681 1.00 93.25 280 HIS A C 1
ATOM 2140 O O . HIS A 1 280 ? -19.796 4.293 -5.750 1.00 93.25 280 HIS A O 1
ATOM 2146 N N . GLN A 1 281 ? -17.570 4.196 -5.487 1.00 91.19 281 GLN A N 1
ATOM 2147 C CA . GLN A 1 281 ? -17.322 5.641 -5.453 1.00 91.19 281 GLN A CA 1
ATOM 2148 C C . GLN A 1 281 ? -17.058 6.248 -6.847 1.00 91.19 281 GLN A C 1
ATOM 2150 O O . GLN A 1 281 ? -16.914 7.463 -6.971 1.00 91.19 281 GLN A O 1
ATOM 2155 N N . GLY A 1 282 ? -17.011 5.432 -7.903 1.00 91.19 282 GLY A N 1
ATOM 2156 C CA . GLY A 1 282 ? -16.768 5.859 -9.281 1.00 91.19 282 GLY A CA 1
ATOM 2157 C C . GLY A 1 282 ? -15.290 6.023 -9.649 1.00 91.19 282 GLY A C 1
ATOM 2158 O O . GLY A 1 282 ? -14.999 6.479 -10.757 1.00 91.19 282 GLY A O 1
ATOM 2159 N N . ARG A 1 283 ? -14.359 5.642 -8.767 1.00 90.25 283 ARG A N 1
ATOM 2160 C CA . ARG A 1 283 ? -12.915 5.645 -9.034 1.00 90.25 283 ARG A CA 1
ATOM 2161 C C . ARG A 1 283 ? -12.564 4.458 -9.922 1.00 90.25 283 ARG A C 1
ATOM 2163 O O . ARG A 1 283 ? -13.026 3.345 -9.690 1.00 90.25 283 ARG A O 1
ATOM 2170 N N . ASP A 1 284 ? -11.750 4.689 -10.943 1.00 91.50 284 ASP A N 1
ATOM 2171 C CA . ASP A 1 284 ? -11.293 3.628 -11.844 1.00 91.50 284 ASP A CA 1
ATOM 2172 C C . ASP A 1 284 ? -10.127 2.843 -11.226 1.00 91.50 284 ASP A C 1
ATOM 2174 O O . ASP A 1 284 ? -9.279 3.421 -10.537 1.00 91.50 284 ASP A O 1
ATOM 2178 N N . LEU A 1 285 ? -10.055 1.539 -11.509 1.00 90.81 285 LEU A N 1
ATOM 2179 C CA . LEU A 1 285 ? -8.945 0.673 -11.106 1.00 90.81 285 LEU A CA 1
ATOM 2180 C C . LEU A 1 285 ? -7.590 1.182 -11.614 1.00 90.81 285 LEU A C 1
ATOM 2182 O O . LEU A 1 285 ? -6.579 0.951 -10.963 1.00 90.81 285 LEU A O 1
ATOM 2186 N N . ALA A 1 286 ? -7.552 1.916 -12.731 1.00 88.56 286 ALA A N 1
ATOM 2187 C CA . ALA A 1 286 ? -6.329 2.539 -13.238 1.00 88.56 286 ALA A CA 1
ATOM 2188 C C . ALA A 1 286 ? -5.675 3.497 -12.220 1.00 88.56 286 ALA A C 1
ATOM 2190 O O . ALA A 1 286 ? -4.465 3.713 -12.266 1.00 88.56 286 ALA A O 1
ATOM 2191 N N . ALA A 1 287 ? -6.464 4.053 -11.293 1.00 89.38 287 ALA A N 1
ATOM 2192 C CA . ALA A 1 287 ? -5.990 4.917 -10.217 1.00 89.38 287 ALA A CA 1
ATOM 2193 C C . ALA A 1 287 ? -5.687 4.161 -8.908 1.00 89.38 287 ALA A C 1
ATOM 2195 O O . ALA A 1 287 ? -5.256 4.780 -7.936 1.00 89.38 287 ALA A O 1
ATOM 2196 N N . GLU A 1 288 ? -5.912 2.849 -8.835 1.00 92.06 288 GLU A N 1
ATOM 2197 C CA . GLU A 1 288 ? -5.532 2.080 -7.649 1.00 92.06 288 GLU A CA 1
ATOM 2198 C C . GLU A 1 288 ? -4.001 1.974 -7.571 1.00 92.06 288 GLU A C 1
ATOM 2200 O O . GLU A 1 288 ? -3.342 1.819 -8.601 1.00 92.06 288 GLU A O 1
ATOM 2205 N N . VAL A 1 289 ? -3.406 2.115 -6.379 1.00 90.94 289 VAL A N 1
ATOM 2206 C CA . VAL A 1 289 ? -1.946 2.272 -6.269 1.00 90.94 289 VAL A CA 1
ATOM 2207 C C . VAL A 1 289 ? -1.179 1.085 -6.835 1.00 90.94 289 VAL A C 1
ATOM 2209 O O . VAL A 1 289 ? -0.165 1.313 -7.478 1.00 90.94 289 VAL A O 1
ATOM 2212 N N . MET A 1 290 ? -1.666 -0.144 -6.652 1.00 90.62 290 MET A N 1
ATOM 2213 C CA . MET A 1 290 ? -1.066 -1.393 -7.134 1.00 90.62 290 MET A CA 1
ATOM 2214 C C . MET A 1 290 ? -1.487 -1.748 -8.561 1.00 90.62 290 MET A C 1
ATOM 2216 O O . MET A 1 290 ? -1.188 -2.841 -9.045 1.00 90.62 290 MET A O 1
ATOM 2220 N N . CYS A 1 291 ? -2.164 -0.837 -9.257 1.00 89.00 291 CYS A N 1
ATOM 2221 C CA . CYS A 1 291 ? -2.310 -0.890 -10.700 1.00 89.00 291 CYS A CA 1
ATOM 2222 C C . CYS A 1 291 ? -1.014 -0.393 -11.362 1.00 89.00 291 CYS A C 1
ATOM 2224 O O . CYS A 1 291 ? -0.455 0.646 -11.009 1.00 89.00 291 CYS A O 1
ATOM 2226 N N . THR A 1 292 ? -0.534 -1.148 -12.340 1.00 74.00 292 THR A N 1
ATOM 2227 C CA . THR A 1 292 ? 0.808 -1.100 -12.947 1.00 74.00 292 THR A CA 1
ATOM 2228 C C . THR A 1 292 ? 1.317 0.267 -13.412 1.00 74.00 292 THR A C 1
ATOM 2230 O O . THR A 1 292 ? 2.513 0.533 -13.371 1.00 74.00 292 THR A O 1
ATOM 2233 N N . TRP A 1 293 ? 0.424 1.125 -13.910 1.00 70.88 293 TRP A N 1
ATOM 2234 C CA . TRP A 1 293 ? 0.767 2.406 -14.547 1.00 70.88 293 TRP A CA 1
ATOM 2235 C C . TRP A 1 293 ? 0.057 3.588 -13.864 1.00 70.88 293 TRP A C 1
ATOM 2237 O O . TRP A 1 293 ? -0.231 4.612 -14.495 1.00 70.88 293 TRP A O 1
ATOM 2247 N N . SER A 1 294 ? -0.233 3.446 -12.562 1.00 58.03 294 SER A N 1
ATOM 2248 C CA . SER A 1 294 ? -1.039 4.374 -11.743 1.00 58.03 294 SER A CA 1
ATOM 2249 C C . SER A 1 294 ? -0.467 5.795 -11.632 1.00 58.03 294 SER A C 1
ATOM 2251 O O . SER A 1 294 ? -1.142 6.734 -11.193 1.00 58.03 294 SER A O 1
ATOM 2253 N N . SER A 1 295 ? 0.769 6.009 -12.090 1.00 53.94 295 SER A N 1
ATOM 2254 C CA . SER A 1 295 ? 1.426 7.314 -12.124 1.00 53.94 295 SER A CA 1
ATOM 2255 C C . SER A 1 295 ? 0.670 8.372 -12.943 1.00 53.94 295 SER A C 1
ATOM 2257 O O . SER A 1 295 ? 0.805 9.560 -12.651 1.00 53.94 295 SER A O 1
ATOM 2259 N N . SER A 1 296 ? -0.194 7.964 -13.876 1.00 53.38 296 SER A N 1
ATOM 2260 C CA . SER A 1 296 ? -0.961 8.857 -14.758 1.00 53.38 296 SER A CA 1
ATOM 2261 C C . SER A 1 296 ? -2.273 9.408 -14.166 1.00 53.38 296 SER A C 1
ATOM 2263 O O . SER A 1 296 ? -2.883 10.282 -14.777 1.00 53.38 296 SER A O 1
ATOM 2265 N N . PHE A 1 297 ? -2.683 8.988 -12.960 1.00 62.62 297 PHE A N 1
ATOM 2266 C CA . PHE A 1 297 ? -3.990 9.348 -12.378 1.00 62.62 297 PHE A CA 1
ATOM 2267 C C . PHE A 1 297 ? -3.921 10.159 -11.071 1.00 62.62 297 PHE A C 1
ATOM 2269 O O . PHE A 1 297 ? -4.863 10.136 -10.277 1.00 62.62 297 PHE A O 1
ATOM 2276 N N . ALA A 1 298 ? -2.844 10.924 -10.835 1.00 59.25 298 ALA A N 1
ATOM 2277 C CA . ALA A 1 298 ? -2.870 11.968 -9.798 1.00 59.25 298 ALA A CA 1
ATOM 2278 C C . ALA A 1 298 ? -3.947 13.003 -10.168 1.00 59.25 298 ALA A C 1
ATOM 2280 O O . ALA A 1 298 ? -3.882 13.509 -11.289 1.00 59.25 298 ALA A O 1
ATOM 2281 N N . PRO A 1 299 ? -4.917 13.344 -9.299 1.00 66.88 299 PRO A N 1
ATOM 2282 C CA . PRO A 1 299 ? -4.948 13.176 -7.841 1.00 66.88 299 PRO A CA 1
ATOM 2283 C C . PRO A 1 299 ? -5.890 12.070 -7.320 1.00 66.88 299 PRO A C 1
ATOM 2285 O O . PRO A 1 299 ? -6.154 12.002 -6.129 1.00 66.88 299 PRO A O 1
ATOM 2288 N N . ASN A 1 300 ? -6.401 11.171 -8.155 1.00 76.31 300 ASN A N 1
ATOM 2289 C CA . ASN A 1 300 ? -7.430 10.209 -7.739 1.00 76.31 300 ASN A CA 1
ATOM 2290 C C . ASN A 1 300 ? -6.865 8.883 -7.215 1.00 76.31 300 ASN A C 1
ATOM 2292 O O . ASN A 1 300 ? -7.608 7.909 -7.129 1.00 76.31 300 ASN A O 1
ATOM 2296 N N . ALA A 1 301 ? -5.569 8.832 -6.890 1.00 86.56 301 ALA A N 1
ATOM 2297 C CA . ALA A 1 301 ? -4.915 7.610 -6.443 1.00 86.56 301 ALA A CA 1
ATOM 2298 C C . ALA A 1 301 ? -5.510 7.079 -5.130 1.00 86.56 301 ALA A C 1
ATOM 2300 O O . ALA A 1 301 ? -5.761 7.845 -4.197 1.00 86.56 301 ALA A O 1
ATOM 2301 N N . TRP A 1 302 ? -5.718 5.766 -5.045 1.00 91.00 302 TRP A N 1
ATOM 2302 C CA . TRP A 1 302 ? -6.353 5.131 -3.890 1.00 91.00 302 TRP A CA 1
ATOM 2303 C C . TRP A 1 302 ? -5.821 3.725 -3.641 1.00 91.00 302 TRP A C 1
ATOM 2305 O O . TRP A 1 302 ? -5.374 3.051 -4.560 1.00 91.00 302 TRP A O 1
ATOM 2315 N N . VAL A 1 303 ? -5.892 3.269 -2.392 1.00 92.69 303 VAL A N 1
ATOM 2316 C CA . VAL A 1 303 ? -5.618 1.872 -2.039 1.00 92.69 303 VAL A CA 1
ATOM 2317 C C . VAL A 1 303 ? -6.942 1.138 -1.913 1.00 92.69 303 VAL A C 1
ATOM 2319 O O . VAL A 1 303 ? -7.844 1.586 -1.201 1.00 92.69 303 VAL A O 1
ATOM 2322 N N . GLY A 1 304 ? -7.073 0.013 -2.607 1.00 93.56 304 GLY A N 1
ATOM 2323 C CA . GLY A 1 304 ? -8.284 -0.788 -2.557 1.00 93.56 304 GLY A CA 1
ATOM 2324 C C . GLY A 1 304 ? -8.386 -1.668 -1.321 1.00 93.56 304 GLY A C 1
ATOM 2325 O O . GLY A 1 304 ? -7.397 -2.217 -0.832 1.00 93.56 304 GLY A O 1
ATOM 2326 N N . LYS A 1 305 ? -9.622 -1.896 -0.854 1.00 96.00 305 LYS A N 1
ATOM 2327 C CA . LYS A 1 305 ? -9.901 -2.893 0.193 1.00 96.00 305 LYS A CA 1
ATOM 2328 C C . LYS A 1 305 ? -9.368 -4.271 -0.206 1.00 96.00 305 LYS A C 1
ATOM 2330 O O . LYS A 1 305 ? -8.833 -4.980 0.637 1.00 96.00 305 LYS A O 1
ATOM 2335 N N . PHE A 1 306 ? -9.467 -4.625 -1.489 1.00 94.75 306 PHE A N 1
ATOM 2336 C CA . PHE A 1 306 ? -8.934 -5.875 -2.032 1.00 94.75 306 PHE A CA 1
ATOM 2337 C C . PHE A 1 306 ? -7.398 -5.935 -2.020 1.00 94.75 306 PHE A C 1
ATOM 2339 O O . PHE A 1 306 ? -6.855 -7.002 -1.749 1.00 94.75 306 PHE A O 1
ATOM 2346 N N . THR A 1 307 ? -6.694 -4.813 -2.203 1.00 94.38 307 THR A N 1
ATOM 2347 C CA . THR A 1 307 ? -5.233 -4.735 -2.034 1.00 94.38 307 THR A CA 1
ATOM 2348 C C . THR A 1 307 ? -4.834 -5.055 -0.596 1.00 94.38 307 THR A C 1
ATOM 2350 O O . THR A 1 307 ? -4.034 -5.962 -0.372 1.00 94.38 307 THR A O 1
ATOM 2353 N N . ILE A 1 308 ? -5.456 -4.404 0.393 1.00 95.69 308 ILE A N 1
ATOM 2354 C CA . ILE A 1 308 ? -5.196 -4.694 1.814 1.00 95.69 308 ILE A CA 1
ATOM 2355 C C . ILE A 1 308 ? -5.616 -6.124 2.180 1.00 95.69 308 ILE A C 1
ATOM 2357 O O . ILE A 1 308 ? -4.902 -6.828 2.887 1.00 95.69 308 ILE A O 1
ATOM 2361 N N . ALA A 1 309 ? -6.749 -6.602 1.667 1.00 93.56 309 ALA A N 1
ATOM 2362 C CA . ALA A 1 309 ? -7.205 -7.966 1.906 1.00 93.56 309 ALA A CA 1
ATOM 2363 C C . ALA A 1 309 ? -6.274 -9.022 1.277 1.00 93.56 309 ALA A C 1
ATOM 2365 O O . ALA A 1 309 ? -6.157 -10.116 1.825 1.00 93.56 309 ALA A O 1
ATOM 2366 N N . SER A 1 310 ? -5.548 -8.692 0.202 1.00 90.31 310 SER A N 1
ATOM 2367 C CA . SER A 1 310 ? -4.533 -9.587 -0.371 1.00 90.31 310 SER A CA 1
ATOM 2368 C C . SER A 1 310 ? -3.369 -9.848 0.595 1.00 90.31 310 SER A C 1
ATOM 2370 O O . SER A 1 310 ? -2.846 -10.959 0.622 1.00 90.31 310 SER A O 1
ATOM 2372 N N . LEU A 1 311 ? -3.031 -8.885 1.466 1.00 89.31 311 LEU A N 1
ATOM 2373 C CA . LEU A 1 311 ? -2.061 -9.082 2.552 1.00 89.31 311 LEU A CA 1
ATOM 2374 C C . LEU A 1 311 ? -2.566 -10.120 3.567 1.00 89.31 311 LEU A C 1
ATOM 2376 O O . LEU A 1 311 ? -1.801 -10.944 4.070 1.00 89.31 311 LEU A O 1
ATOM 2380 N N . ARG A 1 312 ? -3.879 -10.126 3.833 1.00 88.00 312 ARG A N 1
ATOM 2381 C CA . ARG A 1 312 ? -4.519 -11.128 4.697 1.00 88.00 312 ARG A CA 1
ATOM 2382 C C . ARG A 1 312 ? -4.478 -12.526 4.091 1.00 88.00 312 ARG A C 1
ATOM 2384 O O . ARG A 1 312 ? -4.320 -13.500 4.829 1.00 88.00 312 ARG A O 1
ATOM 2391 N N . ASP A 1 313 ? -4.610 -12.622 2.770 1.00 84.06 313 ASP A N 1
ATOM 2392 C CA . ASP A 1 313 ? -4.498 -13.886 2.037 1.00 84.06 313 ASP A CA 1
ATOM 2393 C C . ASP A 1 313 ? -3.071 -14.459 2.057 1.00 84.06 313 ASP A C 1
ATOM 2395 O O . ASP A 1 313 ? -2.916 -15.677 2.027 1.00 84.06 313 ASP A O 1
ATOM 2399 N N . ILE A 1 314 ? -2.039 -13.615 2.181 1.00 79.19 314 ILE A N 1
ATOM 2400 C CA . ILE A 1 314 ? -0.634 -14.057 2.283 1.00 79.19 314 ILE A CA 1
ATOM 2401 C C . ILE A 1 314 ? -0.114 -14.180 3.728 1.00 79.19 314 ILE A C 1
ATOM 2403 O O . ILE A 1 314 ? 1.030 -14.575 3.928 1.00 79.19 314 ILE A O 1
ATOM 2407 N N . GLY A 1 315 ? -0.951 -13.931 4.745 1.00 80.12 315 GLY A N 1
ATOM 2408 C CA . GLY A 1 315 ? -0.661 -14.302 6.141 1.00 80.12 315 GLY A CA 1
ATOM 2409 C C . GLY A 1 315 ? -0.576 -13.158 7.157 1.00 80.12 315 GLY A C 1
ATOM 2410 O O . GLY A 1 315 ? -0.358 -13.418 8.346 1.00 80.12 315 GLY A O 1
ATOM 2411 N N . TYR A 1 316 ? -0.794 -11.911 6.742 1.00 86.56 316 TYR A N 1
ATOM 2412 C CA . TYR A 1 316 ? -0.877 -10.778 7.664 1.00 86.56 316 TYR A CA 1
ATOM 2413 C C . TYR A 1 316 ? -2.249 -10.696 8.347 1.00 86.56 316 TYR A C 1
ATOM 2415 O O . TYR A 1 316 ? -3.273 -11.117 7.808 1.00 86.56 316 TYR A O 1
ATOM 2423 N N . ASP A 1 317 ? -2.280 -10.122 9.546 1.00 91.06 317 ASP A N 1
ATOM 2424 C CA . ASP A 1 317 ? -3.501 -9.533 10.085 1.00 91.06 317 ASP A CA 1
ATOM 2425 C C . ASP A 1 317 ? -3.542 -8.052 9.707 1.00 91.06 317 ASP A C 1
ATOM 2427 O O . ASP A 1 317 ? -2.530 -7.351 9.785 1.00 91.06 317 ASP A O 1
ATOM 2431 N N . VAL A 1 318 ? -4.704 -7.582 9.265 1.00 95.00 318 VAL A N 1
ATOM 2432 C CA . VAL A 1 318 ? -4.847 -6.288 8.588 1.00 95.00 318 VAL A CA 1
ATOM 2433 C C . VAL A 1 318 ? -5.980 -5.469 9.179 1.00 95.00 318 VAL A C 1
ATOM 2435 O O . VAL A 1 318 ? -6.963 -6.010 9.686 1.00 95.00 318 VAL A O 1
ATOM 2438 N N . SER A 1 319 ? -5.866 -4.151 9.059 1.00 96.12 319 SER A N 1
ATOM 2439 C CA . SER A 1 319 ? -6.927 -3.203 9.360 1.00 96.12 319 SER A CA 1
ATOM 2440 C C . SER A 1 319 ? -7.331 -2.444 8.104 1.00 96.12 319 SER A C 1
ATOM 2442 O O . SER A 1 319 ? -6.486 -1.993 7.336 1.00 96.12 319 SER A O 1
ATOM 2444 N N . TYR A 1 320 ? -8.639 -2.261 7.930 1.00 95.19 320 TYR A N 1
ATOM 2445 C CA . TYR A 1 320 ? -9.201 -1.434 6.862 1.00 95.19 320 TYR A CA 1
ATOM 2446 C C . TYR A 1 320 ? -9.488 0.008 7.311 1.00 95.19 320 TYR A C 1
ATOM 2448 O O . TYR A 1 320 ? -9.860 0.819 6.471 1.00 95.19 320 TYR A O 1
ATOM 2456 N N . MET A 1 321 ? -9.291 0.347 8.596 1.00 92.50 321 MET A N 1
ATOM 2457 C CA . MET A 1 321 ? -9.480 1.714 9.119 1.00 92.50 321 MET A CA 1
ATOM 2458 C C . MET A 1 321 ? -8.677 2.777 8.353 1.00 92.50 321 MET A C 1
ATOM 2460 O O . MET A 1 321 ? -9.215 3.856 8.128 1.00 92.50 321 MET A O 1
ATOM 2464 N N . PRO A 1 322 ? -7.443 2.509 7.873 1.00 91.62 322 PRO A N 1
ATOM 2465 C CA . PRO A 1 322 ? -6.713 3.481 7.058 1.00 91.62 322 PRO A CA 1
ATOM 2466 C C . PRO A 1 322 ? -7.437 3.921 5.787 1.00 91.62 322 PRO A C 1
ATOM 2468 O O . PRO A 1 322 ? -7.124 4.979 5.260 1.00 91.62 322 PRO A O 1
ATOM 2471 N N . LEU A 1 323 ? -8.395 3.130 5.290 1.00 88.75 323 LEU A N 1
ATOM 2472 C CA . LEU A 1 323 ? -9.187 3.463 4.105 1.00 88.75 323 LEU A CA 1
ATOM 2473 C C . LEU A 1 323 ? -10.304 4.481 4.398 1.00 88.75 323 LEU A C 1
ATOM 2475 O O . LEU A 1 323 ? -10.896 5.006 3.459 1.00 88.75 323 LEU A O 1
ATOM 2479 N N . GLU A 1 324 ? -10.598 4.764 5.674 1.00 84.31 324 GLU A N 1
ATOM 2480 C CA . GLU A 1 324 ? -11.496 5.854 6.097 1.00 84.31 324 GLU A CA 1
ATOM 2481 C C . GLU A 1 324 ? -10.884 7.235 5.821 1.00 84.31 324 GLU A C 1
ATOM 2483 O O . GLU A 1 324 ? -11.598 8.231 5.727 1.00 84.31 324 GLU A O 1
ATOM 2488 N N . VAL A 1 325 ? -9.557 7.285 5.699 1.00 84.12 325 VAL A N 1
ATOM 2489 C CA . VAL A 1 325 ? -8.773 8.484 5.421 1.00 84.12 325 VAL A CA 1
ATOM 2490 C C . VAL A 1 325 ? -8.269 8.385 3.983 1.00 84.12 325 VAL A C 1
ATOM 2492 O O . VAL A 1 325 ? -7.767 7.342 3.558 1.00 84.12 325 VAL A O 1
ATOM 2495 N N . GLY A 1 326 ? -8.416 9.456 3.201 1.00 83.50 326 GLY A N 1
ATOM 2496 C CA . GLY A 1 326 ? -7.892 9.474 1.842 1.00 83.50 326 GLY A CA 1
ATOM 2497 C C . GLY A 1 326 ? -6.379 9.264 1.862 1.00 83.50 326 GLY A C 1
ATOM 2498 O O . GLY A 1 326 ? -5.692 9.778 2.740 1.00 83.50 326 GLY A O 1
ATOM 2499 N N . LEU A 1 327 ? -5.831 8.536 0.884 1.00 85.69 327 LEU A N 1
ATOM 2500 C CA . LEU A 1 327 ? -4.383 8.291 0.819 1.00 85.69 327 LEU A CA 1
ATOM 2501 C C . LEU A 1 327 ? -3.578 9.605 0.865 1.00 85.69 327 LEU A C 1
ATOM 2503 O O . LEU A 1 327 ? -2.526 9.666 1.489 1.00 85.69 327 LEU A O 1
ATOM 2507 N N . TRP A 1 328 ? -4.100 10.669 0.255 1.00 82.25 328 TRP A N 1
ATOM 2508 C CA . TRP A 1 328 ? -3.495 12.002 0.273 1.00 82.25 328 TRP A CA 1
ATOM 2509 C C . TRP A 1 328 ? -3.439 12.645 1.652 1.00 82.25 328 TRP A C 1
ATOM 2511 O O . TRP A 1 328 ? -2.480 13.348 1.947 1.00 82.25 328 TRP A O 1
ATOM 2521 N N . ASP A 1 329 ? -4.410 12.366 2.516 1.00 85.38 329 ASP A N 1
ATOM 2522 C CA . ASP A 1 329 ? -4.486 12.980 3.841 1.00 85.38 329 ASP A CA 1
ATOM 2523 C C . ASP A 1 329 ? -3.412 12.434 4.796 1.00 85.38 329 ASP A C 1
ATOM 2525 O O . ASP A 1 329 ? -3.194 12.992 5.873 1.00 85.38 329 ASP A O 1
ATOM 2529 N N . TYR A 1 330 ? -2.725 11.352 4.412 1.00 85.19 330 TYR A N 1
ATOM 2530 C CA . TYR A 1 330 ? -1.568 10.834 5.138 1.00 85.19 330 TYR A CA 1
ATOM 2531 C C . TYR A 1 330 ? -0.286 11.638 4.905 1.00 85.19 330 TYR A C 1
ATOM 2533 O O . TYR A 1 330 ? 0.626 11.512 5.720 1.00 85.19 330 TYR A O 1
ATOM 2541 N N . GLN A 1 331 ? -0.204 12.450 3.846 1.00 82.75 331 GLN A N 1
ATOM 2542 C CA . GLN A 1 331 ? 0.944 13.329 3.615 1.00 82.75 331 GLN A CA 1
ATOM 2543 C C . GLN A 1 331 ? 0.891 14.515 4.575 1.00 82.75 331 GLN A C 1
ATOM 2545 O O . GLN A 1 331 ? -0.117 15.217 4.670 1.00 82.75 331 GLN A O 1
ATOM 2550 N N . THR A 1 332 ? 1.980 14.733 5.305 1.00 84.19 332 THR A N 1
ATOM 2551 C CA . THR A 1 332 ? 2.041 15.767 6.348 1.00 84.19 332 THR A CA 1
ATOM 2552 C C . THR A 1 332 ? 2.652 17.095 5.895 1.00 84.19 332 THR A C 1
ATOM 2554 O O . THR A 1 332 ? 2.517 18.081 6.625 1.00 84.19 332 THR A O 1
ATOM 2557 N N . VAL A 1 333 ? 3.278 17.143 4.712 1.00 81.44 333 VAL A N 1
ATOM 2558 C CA . VAL A 1 333 ? 3.926 18.331 4.118 1.00 81.44 333 VAL A CA 1
ATOM 2559 C C . VAL A 1 333 ? 3.629 18.481 2.638 1.00 81.44 333 VAL A C 1
ATOM 2561 O O . VAL A 1 333 ? 3.504 17.429 1.962 1.00 81.44 333 VAL A O 1
#

Foldseek 3Di:
DDDPDPFKDKDWDWFWDQDPLFTATWTWIFIGGNNHGDDIDTDHDAALEAEAEPCVAADPLCCPALNVQLLVLLRRLVSRFFRAFPPDPHRAYAYEHEHEEADPPPDQKDKAQAPPDPDVVRLVVQFDQDLVPLATWGRYMYIYGHCVQAPRPDPDPNSVLSVVCSSLLSNLRVLNSGPQLNCLCPPQLVCVVDVPDPPSDPVNPSVLWPPDALQWTWGQQDQLLVLCLQWKPPCVPPRGFTWDNAPHDRPDRPNNDPPQGSRAGHDDHPADDFPPIATPVRQGPCQESRYRRNSNDPPRHAHGSSSSSVSVSNGTDTDPSSRVDGSVSSSSD

pLDDT: mean 80.59, std 17.24, range [36.62, 97.31]

Secondary structure (DSSP, 8-state):
-----TTEEEEEEEEEEEETTEEEEEEEEEEEETTEEEEEEEEEPP-SEEEEEEEEES-HHHHTSHHHHHHHHHHHHHHHHEEEESS--S-EEEEEEEEEE--STT-SEEEEESSSSS-TTHHHHTEEEETTTTEEEE-EEEEEEETTTS-SS--SHHHHHHHTTHHHHHHHHHHHHTTTTTGGGHHHHHHHH--S-----TT-----B-TT-TTS-EE--HHHHHHHHHHBTT-TT-SSEEBP-TT--TT--TTS--SSTTTSB---TTSSS--S-BBTTS-BGGGBTTBTTGGGGTT--B--HHHHHHHHHTTEEE-SGGGGS-GGGG---